Protein AF-A0A344PMX4-F1 (afdb_monomer)

Solvent-accessible surface area (backbone atoms only — not comparable to full-atom values): 12832 Å² total; per-residue (Å²): 56,36,27,51,67,54,58,68,91,81,51,70,83,82,52,60,40,63,58,66,46,55,76,70,58,63,56,86,77,89,78,60,62,36,50,49,69,30,36,77,67,37,87,83,41,38,54,44,48,38,38,40,37,80,87,43,65,38,41,67,57,51,36,50,53,53,52,51,54,29,53,76,70,71,47,57,47,68,74,40,70,32,35,17,40,29,42,1,7,32,31,10,48,55,34,20,66,67,36,67,36,10,30,13,33,22,32,54,22,47,30,34,62,80,71,48,87,58,52,69,53,41,50,45,38,27,44,61,28,45,81,52,50,52,66,66,57,44,45,73,77,41,35,66,73,43,22,48,36,68,40,47,64,76,53,81,57,37,34,49,37,38,36,36,36,61,55,18,52,65,40,30,62,73,13,40,40,56,31,43,34,51,58,64,28,65,82,78,66,62,81,39,72,44,73,24,90,84,24,37,36,36,33,45,83,43,96,82,30,85,63,84,80,49,74,66,55,52,41,52,55,55,52,61,72,70,48,91,67,72,85,79,79,75,82,83,82,127

InterPro domains:
  IPR029058 Alpha/Beta hydrolase fold [G3DSA:3.40.50.1820] (40-227)
  IPR029058 Alpha/Beta hydrolase fold [SSF53474] (59-185)

Radius of gyration: 16.75 Å; Cα contacts (8 Å, |Δi|>4): 443; chains: 1; bounding box: 42×40×47 Å

Structure (mmCIF, N/CA/C/O backbone):
data_AF-A0A344PMX4-F1
#
_entry.id   AF-A0A344PMX4-F1
#
loop_
_atom_site.group_PDB
_atom_site.id
_atom_site.type_symbol
_atom_site.label_atom_id
_atom_site.label_alt_id
_atom_site.label_comp_id
_atom_site.label_asym_id
_atom_site.label_entity_id
_atom_site.label_seq_id
_atom_site.pdbx_PDB_ins_code
_atom_site.Cartn_x
_atom_site.Cartn_y
_atom_site.Cartn_z
_atom_site.occupancy
_atom_site.B_iso_or_equiv
_atom_site.auth_seq_id
_atom_site.auth_comp_id
_atom_site.auth_asym_id
_atom_site.auth_atom_id
_atom_site.pdbx_PDB_model_num
ATOM 1 N N . MET A 1 1 ? -5.865 -8.989 5.733 1.00 95.69 1 MET A N 1
ATOM 2 C CA . MET A 1 1 ? -4.394 -9.136 5.738 1.00 95.69 1 MET A CA 1
ATOM 3 C C . MET A 1 1 ? -3.892 -9.176 4.314 1.00 95.69 1 MET A C 1
ATOM 5 O O . MET A 1 1 ? -4.275 -10.075 3.570 1.00 95.69 1 MET A O 1
ATOM 9 N N . MET A 1 2 ? -3.060 -8.207 3.953 1.00 97.75 2 MET A N 1
ATOM 10 C CA . MET A 1 2 ? -2.488 -8.075 2.619 1.00 97.75 2 MET A CA 1
ATOM 11 C C . MET A 1 2 ? -1.159 -8.836 2.498 1.00 97.75 2 MET A C 1
ATOM 13 O O . MET A 1 2 ? -0.442 -8.986 3.499 1.00 97.75 2 MET A O 1
ATOM 17 N N . PRO A 1 3 ? -0.837 -9.329 1.291 1.00 96.25 3 PRO A N 1
ATOM 18 C CA . PRO A 1 3 ? 0.359 -10.119 1.036 1.00 96.25 3 PRO A CA 1
ATOM 19 C C . PRO A 1 3 ? 1.619 -9.249 1.050 1.00 96.25 3 PRO A C 1
ATOM 21 O O . PRO A 1 3 ? 1.596 -8.088 0.654 1.00 96.25 3 PRO A O 1
ATOM 24 N N . SER A 1 4 ? 2.735 -9.825 1.484 1.00 92.06 4 SER A N 1
ATOM 25 C CA . SER A 1 4 ? 4.071 -9.232 1.345 1.00 92.06 4 SER A CA 1
ATOM 26 C C . SER A 1 4 ? 4.850 -9.936 0.224 1.00 92.06 4 SER A C 1
ATOM 28 O O . SER A 1 4 ? 4.373 -10.918 -0.343 1.00 92.06 4 SER A O 1
ATOM 30 N N . ALA A 1 5 ? 6.052 -9.446 -0.097 1.00 94.81 5 ALA A N 1
ATOM 31 C CA . ALA A 1 5 ? 6.924 -10.119 -1.057 1.00 94.81 5 ALA A CA 1
ATOM 32 C C . ALA A 1 5 ? 7.212 -11.574 -0.637 1.00 94.81 5 ALA A C 1
ATOM 34 O O . ALA A 1 5 ? 7.333 -11.874 0.554 1.00 94.81 5 ALA A O 1
ATOM 35 N N . ILE A 1 6 ? 7.341 -12.463 -1.619 1.00 95.56 6 ILE A N 1
ATOM 36 C CA . ILE A 1 6 ? 7.573 -13.894 -1.422 1.00 95.56 6 ILE A CA 1
ATOM 37 C C . ILE A 1 6 ? 8.899 -14.347 -2.029 1.00 95.56 6 ILE A C 1
ATOM 39 O O . ILE A 1 6 ? 9.407 -13.785 -2.999 1.00 95.56 6 ILE A O 1
ATOM 43 N N . ASP A 1 7 ? 9.428 -15.434 -1.482 1.00 93.94 7 ASP A N 1
ATOM 44 C CA . ASP A 1 7 ? 10.541 -16.174 -2.060 1.00 93.94 7 ASP A CA 1
ATOM 45 C C . ASP A 1 7 ? 9.992 -17.357 -2.872 1.00 93.94 7 ASP A C 1
ATOM 47 O O . ASP A 1 7 ? 9.493 -18.334 -2.309 1.00 93.94 7 ASP A O 1
ATOM 51 N N . ARG A 1 8 ? 10.083 -17.265 -4.203 1.00 92.44 8 ARG A N 1
ATOM 52 C CA . ARG A 1 8 ? 9.600 -18.295 -5.139 1.00 92.44 8 ARG A CA 1
ATOM 53 C C . ARG A 1 8 ? 10.332 -19.629 -5.018 1.00 92.44 8 ARG A C 1
ATOM 55 O O . ARG A 1 8 ? 9.817 -20.637 -5.478 1.00 92.44 8 ARG A O 1
ATOM 62 N N . THR A 1 9 ? 11.493 -19.664 -4.364 1.00 93.38 9 THR A N 1
ATOM 63 C CA . THR A 1 9 ? 12.198 -20.924 -4.081 1.00 93.38 9 THR A CA 1
ATOM 64 C C . THR A 1 9 ? 11.614 -21.670 -2.879 1.00 93.38 9 THR A C 1
ATOM 66 O O . THR A 1 9 ? 11.860 -22.861 -2.713 1.00 93.38 9 THR A O 1
ATOM 69 N N . LYS A 1 10 ? 10.830 -20.981 -2.038 1.00 93.31 10 LYS A N 1
ATOM 70 C CA . LYS A 1 10 ? 10.266 -21.516 -0.788 1.00 93.31 10 LYS A CA 1
ATOM 71 C C . LYS A 1 10 ? 8.754 -21.691 -0.829 1.00 93.31 10 LYS A C 1
ATOM 73 O O . LYS A 1 10 ? 8.199 -22.346 0.052 1.00 93.31 10 LYS A O 1
ATOM 78 N N . HIS A 1 11 ? 8.084 -21.087 -1.804 1.00 91.75 11 HIS A N 1
ATOM 79 C CA . HIS A 1 11 ? 6.633 -21.006 -1.833 1.00 91.75 11 HIS A CA 1
ATOM 80 C C . HIS A 1 11 ? 6.054 -21.289 -3.219 1.00 91.75 11 HIS A C 1
ATOM 82 O O . HIS A 1 11 ? 6.552 -20.788 -4.225 1.00 91.75 11 HIS A O 1
ATOM 88 N N . VAL A 1 12 ? 4.941 -22.024 -3.230 1.00 92.12 12 VAL A N 1
ATOM 89 C CA . VAL A 1 12 ? 4.054 -22.212 -4.385 1.00 92.12 12 VAL A CA 1
ATOM 90 C C . VAL A 1 12 ? 2.799 -21.373 -4.148 1.00 92.12 12 VAL A C 1
ATOM 92 O O . VAL A 1 12 ? 2.334 -21.277 -3.010 1.00 92.12 12 VAL A O 1
ATOM 95 N N . LEU A 1 13 ? 2.284 -20.727 -5.195 1.00 94.81 13 LEU A N 1
ATOM 96 C CA . LEU A 1 13 ? 1.070 -19.917 -5.097 1.00 94.81 13 LEU A CA 1
ATOM 97 C C . LEU A 1 13 ? -0.185 -20.792 -4.897 1.00 94.81 13 LEU A C 1
ATOM 99 O O . LEU A 1 13 ? -0.197 -21.943 -5.336 1.00 94.81 13 LEU A O 1
ATOM 103 N N . PRO A 1 14 ? -1.248 -20.258 -4.266 1.00 95.31 14 PRO A N 1
ATOM 104 C CA . PRO A 1 14 ? -1.324 -18.942 -3.624 1.00 95.31 14 PRO A CA 1
ATOM 105 C C . PRO A 1 14 ? -0.612 -18.902 -2.260 1.00 95.31 14 PRO A C 1
ATOM 107 O O . PRO A 1 14 ? -0.650 -19.857 -1.485 1.00 95.31 14 PRO A O 1
ATOM 110 N N . VAL A 1 15 ? 0.003 -17.758 -1.934 1.00 95.19 15 VAL A N 1
ATOM 111 C CA . VAL A 1 15 ? 0.690 -17.536 -0.649 1.00 95.19 15 VAL A CA 1
ATOM 112 C C . VAL A 1 15 ? -0.067 -16.522 0.194 1.00 95.19 15 VAL A C 1
ATOM 114 O O . VAL A 1 15 ? -0.301 -15.393 -0.228 1.00 95.19 15 VAL A O 1
ATOM 117 N N . PHE A 1 16 ? -0.383 -16.910 1.428 1.00 94.88 16 PHE A N 1
ATOM 118 C CA . PHE A 1 16 ? -1.127 -16.087 2.375 1.00 94.88 16 PHE A CA 1
ATOM 119 C C . PHE A 1 16 ? -0.232 -15.637 3.532 1.00 94.88 16 PHE A C 1
ATOM 121 O O . PHE A 1 16 ? 0.220 -16.444 4.350 1.00 94.88 16 PHE A O 1
ATOM 128 N N . SER A 1 17 ? 0.012 -14.330 3.636 1.00 90.19 17 SER A N 1
ATOM 129 C CA . SER A 1 17 ? 0.796 -13.763 4.736 1.00 90.19 17 SER A CA 1
ATOM 130 C C . SER A 1 17 ? 0.010 -13.751 6.054 1.00 90.19 17 SER A C 1
ATOM 132 O O . SER A 1 17 ? -1.210 -13.585 6.077 1.00 90.19 17 SER A O 1
ATOM 134 N N . ARG A 1 18 ? 0.730 -13.893 7.178 1.00 87.88 18 ARG A N 1
ATOM 135 C CA . ARG A 1 18 ? 0.214 -13.736 8.558 1.00 87.88 18 ARG A CA 1
ATOM 136 C C . ARG A 1 18 ? -0.934 -14.681 8.956 1.00 87.88 18 ARG A C 1
ATOM 138 O O . ARG A 1 18 ? -1.562 -14.474 9.990 1.00 87.88 18 ARG A O 1
ATOM 145 N N . GLY A 1 19 ? -1.141 -15.786 8.233 1.00 87.44 19 GLY A N 1
ATOM 146 C CA . GLY A 1 19 ? -2.145 -16.798 8.598 1.00 87.44 19 GLY A CA 1
ATOM 147 C C . GLY A 1 19 ? -1.913 -17.429 9.980 1.00 87.44 19 GLY A C 1
ATOM 148 O O . GLY A 1 19 ? -2.863 -17.807 10.659 1.00 87.44 19 GLY A O 1
ATOM 149 N N . ARG A 1 20 ? -0.657 -17.495 10.445 1.00 89.75 20 ARG A N 1
ATOM 150 C CA . ARG A 1 20 ? -0.337 -17.914 11.819 1.00 89.75 20 ARG A CA 1
ATOM 151 C C . ARG A 1 20 ? -0.869 -16.924 12.860 1.00 89.75 20 ARG A C 1
ATOM 153 O O . ARG A 1 20 ? -1.504 -17.356 13.809 1.00 89.75 20 ARG A O 1
ATOM 160 N N . TRP A 1 21 ? -0.657 -15.624 12.660 1.00 92.44 21 TRP A N 1
ATOM 161 C CA . TRP A 1 21 ? -1.118 -14.585 13.590 1.00 92.44 21 TRP A CA 1
ATOM 162 C C . TRP A 1 21 ? -2.644 -14.523 13.666 1.00 92.44 21 TRP A C 1
ATOM 164 O O . TRP A 1 21 ? -3.195 -14.321 14.743 1.00 92.44 21 TRP A O 1
ATOM 174 N N . ALA A 1 22 ? -3.324 -14.759 12.540 1.00 89.88 22 ALA A N 1
ATOM 175 C CA . ALA A 1 22 ? -4.775 -14.908 12.513 1.00 89.88 22 ALA A CA 1
ATOM 176 C C . ALA A 1 22 ? -5.240 -16.066 13.418 1.00 89.88 22 ALA A C 1
ATOM 178 O O . ALA A 1 22 ? -6.098 -15.872 14.272 1.00 89.88 22 ALA A O 1
ATOM 179 N N . ARG A 1 23 ? -4.618 -17.251 13.298 1.00 89.44 23 ARG A N 1
ATOM 180 C CA . ARG A 1 23 ? -4.939 -18.417 14.147 1.00 89.44 23 ARG A CA 1
ATOM 181 C C . ARG A 1 23 ? -4.599 -18.217 15.623 1.00 89.44 23 ARG A C 1
ATOM 183 O O . ARG A 1 23 ? -5.260 -18.793 16.476 1.00 89.44 23 ARG A O 1
ATOM 190 N N . GLU A 1 24 ? -3.568 -17.432 15.917 1.00 91.62 24 GLU A N 1
ATOM 191 C CA . GLU A 1 24 ? -3.145 -17.101 17.284 1.00 91.62 24 GLU A CA 1
ATOM 192 C C . GLU A 1 24 ? -3.960 -15.949 17.905 1.00 91.62 24 GLU A C 1
ATOM 194 O O . GLU A 1 24 ? -3.673 -15.545 19.030 1.00 91.62 24 GLU A O 1
ATOM 199 N N . GLY A 1 25 ? -4.968 -15.415 17.203 1.00 90.25 25 GLY A N 1
ATOM 200 C CA . GLY A 1 25 ? -5.871 -14.394 17.742 1.00 90.25 25 GLY A CA 1
ATOM 201 C C . GLY A 1 25 ? -5.213 -13.029 17.957 1.00 90.25 25 GLY A C 1
ATOM 202 O O . GLY A 1 25 ? -5.629 -12.276 18.833 1.00 90.25 25 GLY A O 1
ATOM 203 N N . ILE A 1 26 ? -4.169 -12.702 17.183 1.00 91.00 26 ILE A N 1
ATOM 204 C CA . ILE A 1 26 ? -3.494 -11.393 17.260 1.00 91.00 26 ILE A CA 1
ATOM 205 C C . ILE A 1 26 ? -4.417 -10.258 16.803 1.00 91.00 26 ILE A C 1
ATOM 207 O O . ILE A 1 26 ? -4.340 -9.146 17.324 1.00 91.00 26 ILE A O 1
ATOM 211 N N . PHE A 1 27 ? -5.285 -10.541 15.831 1.00 91.75 27 PHE A N 1
ATOM 212 C CA . PHE A 1 27 ? -6.239 -9.585 15.282 1.00 91.75 27 PHE A CA 1
ATOM 213 C C . PHE A 1 27 ? -7.641 -9.860 15.839 1.00 91.75 27 PHE A C 1
ATOM 215 O O . PHE A 1 27 ? -8.069 -11.015 15.830 1.00 91.75 27 PHE A O 1
ATOM 222 N N . PRO A 1 28 ? -8.365 -8.831 16.308 1.00 88.12 28 PRO A N 1
ATOM 223 C CA . PRO A 1 28 ? -9.749 -8.985 16.730 1.00 88.12 28 PRO A CA 1
ATOM 224 C C . PRO A 1 28 ? -10.676 -9.202 15.524 1.00 88.12 28 PRO A C 1
ATOM 226 O O . PRO A 1 28 ? -10.541 -8.526 14.505 1.00 88.12 28 PRO A O 1
ATOM 229 N N . GLY A 1 29 ? -11.663 -10.087 15.679 1.00 90.00 29 GLY A N 1
ATOM 230 C CA . GLY A 1 29 ? -12.719 -10.323 14.688 1.00 90.00 29 GLY A CA 1
ATOM 231 C C . GLY A 1 29 ? -12.343 -11.303 13.573 1.00 90.00 29 GLY A C 1
ATOM 232 O O . GLY A 1 29 ? -11.430 -12.117 13.718 1.00 90.00 29 GLY A O 1
ATOM 233 N N . ASP A 1 30 ? -13.084 -11.235 12.467 1.00 93.56 30 ASP A N 1
ATOM 234 C CA . ASP A 1 30 ? -12.887 -12.101 11.305 1.00 93.56 30 ASP A CA 1
ATOM 235 C C . ASP A 1 30 ? -11.669 -11.661 10.483 1.00 93.56 30 ASP A C 1
ATOM 237 O O . ASP A 1 30 ? -11.520 -10.490 10.128 1.00 93.56 30 ASP A O 1
ATOM 241 N N . VAL A 1 31 ? -10.796 -12.613 10.140 1.00 95.50 31 VAL A N 1
ATOM 242 C CA . VAL A 1 31 ? -9.547 -12.328 9.424 1.00 95.50 31 VAL A CA 1
ATOM 243 C C . VAL A 1 31 ? -9.548 -12.972 8.045 1.00 95.50 31 VAL A C 1
ATOM 245 O O . VAL A 1 31 ? -9.474 -14.192 7.910 1.00 95.50 31 VAL A O 1
ATOM 248 N N . LEU A 1 32 ? -9.527 -12.134 7.008 1.00 95.81 32 LEU A N 1
ATOM 249 C CA . LEU A 1 32 ? -9.290 -12.557 5.631 1.00 95.81 32 LEU A CA 1
ATOM 250 C C . LEU A 1 32 ? -7.810 -12.381 5.264 1.00 95.81 32 LEU A C 1
ATOM 252 O O . LEU A 1 32 ? -7.275 -11.269 5.320 1.00 95.81 32 LEU A O 1
ATOM 256 N N . CYS A 1 33 ? -7.146 -13.460 4.854 1.00 96.62 33 CYS A N 1
ATOM 257 C CA . CYS A 1 33 ? -5.807 -13.409 4.267 1.00 96.62 33 CYS A CA 1
ATOM 258 C C . CYS A 1 33 ? -5.905 -13.438 2.740 1.00 96.62 33 CYS A C 1
ATOM 260 O O . CYS A 1 33 ? -6.492 -14.359 2.180 1.00 96.62 33 CYS A O 1
ATOM 262 N N . ILE A 1 34 ? -5.310 -12.446 2.077 1.00 96.94 34 ILE A N 1
ATOM 263 C CA . ILE A 1 34 ? -5.350 -12.285 0.620 1.00 96.94 34 ILE A CA 1
ATOM 264 C C . ILE A 1 34 ? -3.971 -12.630 0.048 1.00 96.94 34 ILE A C 1
ATOM 266 O O . ILE A 1 34 ? -2.951 -12.188 0.579 1.00 96.94 34 ILE A O 1
ATOM 270 N N . ALA A 1 35 ? -3.947 -13.437 -1.012 1.00 97.44 35 ALA A N 1
ATOM 271 C CA . ALA A 1 35 ? -2.758 -13.672 -1.826 1.00 97.44 35 ALA A CA 1
ATOM 272 C C . ALA A 1 35 ? -2.680 -12.615 -2.934 1.00 97.44 35 ALA A C 1
ATOM 274 O O . ALA A 1 35 ? -3.711 -12.114 -3.373 1.00 97.44 35 ALA A O 1
ATOM 275 N N . ASP A 1 36 ? -1.475 -12.267 -3.384 1.00 98.12 36 ASP A N 1
ATOM 276 C CA . ASP A 1 36 ? -1.300 -11.263 -4.437 1.00 98.12 36 ASP A CA 1
ATOM 277 C C . ASP A 1 36 ? -1.609 -11.885 -5.811 1.00 98.12 36 ASP A C 1
ATOM 279 O O . ASP A 1 36 ? -0.799 -12.681 -6.294 1.00 98.12 36 ASP A O 1
ATOM 283 N N . PRO A 1 37 ? -2.742 -11.541 -6.459 1.00 97.50 37 PRO A N 1
ATOM 284 C CA . PRO A 1 37 ? -3.129 -12.158 -7.728 1.00 97.50 37 PRO A CA 1
ATOM 285 C C . PRO A 1 37 ? -2.174 -11.788 -8.866 1.00 97.50 37 PRO A C 1
ATOM 287 O O . PRO A 1 37 ? -2.046 -12.523 -9.838 1.00 97.50 37 PRO A O 1
ATOM 290 N N . THR A 1 38 ? -1.452 -10.675 -8.732 1.00 98.38 38 THR A N 1
ATOM 291 C CA . THR A 1 38 ? -0.459 -10.216 -9.709 1.00 98.38 38 THR A CA 1
ATOM 292 C C . THR A 1 38 ? 0.667 -11.231 -9.883 1.00 98.38 38 THR A C 1
ATOM 294 O O . THR A 1 38 ? 1.276 -11.313 -10.943 1.00 98.38 38 THR A O 1
ATOM 297 N N . LEU A 1 39 ? 0.957 -12.022 -8.846 1.00 98.25 39 LEU A N 1
ATOM 298 C CA . LEU A 1 39 ? 2.015 -13.025 -8.888 1.00 98.25 39 LEU A CA 1
ATOM 299 C C . LEU A 1 39 ? 1.690 -14.178 -9.851 1.00 98.25 39 LEU A C 1
ATOM 301 O O . LEU A 1 39 ? 2.611 -14.847 -10.311 1.00 98.25 39 LEU A O 1
ATOM 305 N N . GLU A 1 40 ? 0.423 -14.399 -10.197 1.00 97.25 40 GLU A N 1
ATOM 306 C CA . GLU A 1 40 ? 0.023 -15.433 -11.163 1.00 97.25 40 GLU A CA 1
ATOM 307 C C . GLU A 1 40 ? 0.401 -15.072 -12.612 1.00 97.25 40 GLU A C 1
ATOM 309 O O . GLU A 1 40 ? 0.364 -15.929 -13.490 1.00 97.25 40 GLU A O 1
ATOM 314 N N . LEU A 1 41 ? 0.793 -13.818 -12.881 1.00 97.75 41 LEU A N 1
ATOM 315 C CA . LEU A 1 41 ? 1.154 -13.368 -14.229 1.00 97.75 41 LEU A CA 1
ATOM 316 C C . LEU A 1 41 ? 2.474 -13.971 -14.730 1.00 97.75 41 LEU A C 1
ATOM 318 O O . LEU A 1 41 ? 2.636 -14.171 -15.931 1.00 97.75 41 LEU A O 1
ATOM 322 N N . ASP A 1 42 ? 3.435 -14.212 -13.833 1.00 97.38 42 ASP A N 1
ATOM 323 C CA . ASP A 1 42 ? 4.760 -14.729 -14.190 1.00 97.38 42 ASP A CA 1
ATOM 324 C C . ASP A 1 42 ? 5.474 -15.326 -12.963 1.00 97.38 42 ASP A C 1
ATOM 326 O O . ASP A 1 42 ? 5.508 -14.733 -11.878 1.00 97.38 42 ASP A O 1
ATOM 330 N N . GLU A 1 43 ? 6.101 -16.493 -13.133 1.00 95.50 43 GLU A N 1
ATOM 331 C CA . GLU A 1 43 ? 6.795 -17.228 -12.064 1.00 95.50 43 GLU A CA 1
ATOM 332 C C . GLU A 1 43 ? 7.972 -16.454 -11.445 1.00 95.50 43 GLU A C 1
ATOM 334 O O . GLU A 1 43 ? 8.357 -16.712 -10.303 1.00 95.50 43 GLU A O 1
ATOM 339 N N . ARG A 1 44 ? 8.530 -15.466 -12.158 1.00 95.50 44 ARG A N 1
ATOM 340 C CA . ARG A 1 44 ? 9.629 -14.605 -11.689 1.00 95.50 44 ARG A CA 1
ATOM 341 C C . ARG A 1 44 ? 9.156 -13.485 -10.761 1.00 95.50 44 ARG A C 1
ATOM 343 O O . ARG A 1 44 ? 9.994 -12.763 -10.205 1.00 95.50 44 ARG A O 1
ATOM 350 N N . LEU A 1 45 ? 7.845 -13.281 -10.614 1.00 97.62 45 LEU A N 1
ATOM 351 C CA . LEU A 1 45 ? 7.302 -12.253 -9.730 1.00 97.62 45 LEU A CA 1
ATOM 352 C C . LEU A 1 45 ? 7.367 -12.704 -8.276 1.00 97.62 45 LEU A C 1
ATOM 354 O O . LEU A 1 45 ? 6.708 -13.658 -7.873 1.00 97.62 45 LEU A O 1
ATOM 358 N N . CYS A 1 46 ? 8.123 -11.965 -7.472 1.00 97.19 46 CYS A N 1
ATOM 359 C CA . CYS A 1 46 ? 8.160 -12.106 -6.015 1.00 97.19 46 CYS A CA 1
ATOM 360 C C . CYS A 1 46 ? 7.235 -11.106 -5.306 1.00 97.19 46 CYS A C 1
ATOM 362 O O . CYS A 1 46 ? 6.987 -11.235 -4.114 1.00 97.19 46 CYS A O 1
ATOM 364 N N . ILE A 1 47 ? 6.777 -10.076 -6.014 1.00 98.12 47 ILE A N 1
ATOM 365 C CA . ILE A 1 47 ? 6.032 -8.934 -5.486 1.00 98.12 47 ILE A CA 1
ATOM 366 C C . ILE A 1 47 ? 5.219 -8.328 -6.633 1.00 98.12 47 ILE A C 1
ATOM 368 O O . ILE A 1 47 ? 5.747 -8.184 -7.737 1.00 98.12 47 ILE A O 1
ATOM 372 N N . GLY A 1 48 ? 3.949 -8.007 -6.392 1.00 98.00 48 GLY A N 1
ATOM 373 C CA . GLY A 1 48 ? 3.079 -7.387 -7.392 1.00 98.00 48 GLY A CA 1
ATOM 374 C C . GLY A 1 48 ? 2.112 -6.345 -6.830 1.00 98.00 48 GLY A C 1
ATOM 375 O O . GLY A 1 48 ? 1.320 -5.780 -7.582 1.00 98.00 48 GLY A O 1
ATOM 376 N N . TRP A 1 49 ? 2.197 -6.051 -5.526 1.00 98.62 49 TRP A N 1
ATOM 377 C CA . TRP A 1 49 ? 1.444 -4.993 -4.848 1.00 98.62 49 TRP A CA 1
ATOM 378 C C . TRP A 1 49 ? -0.088 -5.102 -4.992 1.00 98.62 49 TRP A C 1
ATOM 380 O O . TRP A 1 49 ? -0.798 -4.125 -4.758 1.00 98.62 49 TRP A O 1
ATOM 390 N N . CYS A 1 50 ? -0.607 -6.279 -5.365 1.00 98.50 50 CYS A N 1
ATOM 391 C CA . CYS A 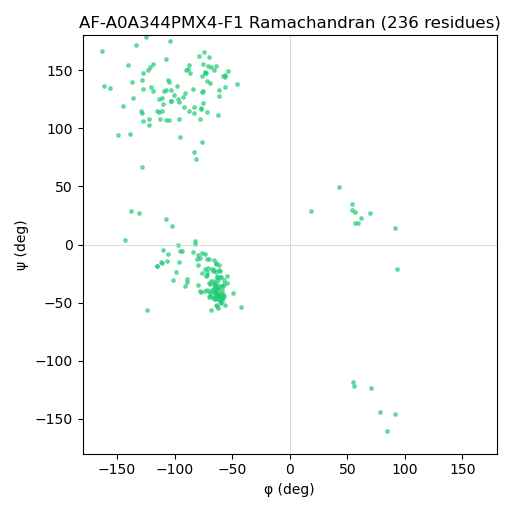1 50 ? -2.011 -6.490 -5.734 1.00 98.50 50 CYS A CA 1
ATOM 392 C C . CYS A 1 50 ? -2.517 -5.555 -6.849 1.00 98.50 50 CYS A C 1
ATOM 394 O O . CYS A 1 50 ? -3.699 -5.220 -6.866 1.00 98.50 50 CYS A O 1
ATOM 396 N N . ILE A 1 51 ? -1.648 -5.121 -7.768 1.00 98.50 51 ILE A N 1
ATOM 397 C CA . ILE A 1 51 ? -2.019 -4.181 -8.838 1.00 98.50 51 ILE A CA 1
ATOM 398 C C . ILE A 1 51 ? -2.744 -4.883 -9.997 1.00 98.50 51 ILE A C 1
ATOM 400 O O . ILE A 1 51 ? -3.633 -4.284 -10.608 1.00 98.50 51 ILE A O 1
ATOM 404 N N . GLY A 1 52 ? -2.383 -6.129 -10.313 1.00 98.25 52 GLY A N 1
ATOM 405 C CA . GLY A 1 52 ? -2.782 -6.786 -11.562 1.00 98.25 52 GLY A CA 1
ATOM 406 C C . GLY A 1 52 ? -1.943 -6.317 -12.759 1.00 98.25 52 GLY A C 1
ATOM 407 O O . GLY A 1 52 ? -0.750 -6.055 -12.610 1.00 98.25 52 GLY A O 1
ATOM 408 N N . ASP A 1 53 ? -2.557 -6.211 -13.938 1.00 98.12 53 ASP A N 1
ATOM 409 C CA . ASP A 1 53 ? -1.891 -5.898 -15.214 1.00 98.12 53 ASP A CA 1
ATOM 410 C C . ASP A 1 53 ? -2.501 -4.672 -15.925 1.00 98.12 53 ASP A C 1
ATOM 412 O O . ASP A 1 53 ? -3.444 -4.044 -15.436 1.00 98.12 53 ASP A O 1
ATOM 416 N N . GLU A 1 54 ? -1.957 -4.283 -17.077 1.00 97.56 54 GLU A N 1
ATOM 417 C CA . GLU A 1 54 ? -2.413 -3.132 -17.870 1.00 97.56 54 GLU A CA 1
ATOM 418 C C . GLU A 1 54 ? -3.914 -3.175 -18.226 1.00 97.56 54 GLU A C 1
ATOM 420 O O . GLU A 1 54 ? -4.530 -2.123 -18.396 1.00 97.56 54 GLU A O 1
ATOM 425 N N . ARG A 1 55 ? -4.513 -4.372 -18.306 1.00 97.25 55 ARG A N 1
ATOM 426 C CA . ARG A 1 55 ? -5.913 -4.616 -18.693 1.00 97.25 55 ARG A CA 1
ATOM 427 C C . ARG A 1 55 ? -6.808 -4.886 -17.488 1.00 97.25 55 ARG A C 1
ATOM 429 O O . ARG A 1 55 ? -7.989 -4.556 -17.525 1.00 97.25 55 ARG A O 1
ATOM 436 N N . ASN A 1 56 ? -6.250 -5.476 -16.436 1.00 97.00 56 ASN A N 1
ATOM 437 C CA . ASN A 1 56 ? -6.964 -5.955 -15.264 1.00 97.00 56 ASN A CA 1
ATOM 438 C C . ASN A 1 56 ? -6.422 -5.282 -14.002 1.00 97.00 56 ASN A C 1
ATOM 440 O O . ASN A 1 56 ? -5.375 -5.659 -13.475 1.00 97.00 56 ASN A O 1
ATOM 444 N N . ASP A 1 57 ? -7.163 -4.302 -13.486 1.00 97.75 57 ASP A N 1
ATOM 445 C CA . ASP A 1 57 ? -6.931 -3.781 -12.141 1.00 97.75 57 ASP A CA 1
ATOM 446 C C . ASP A 1 57 ? -7.504 -4.752 -11.103 1.00 97.75 57 ASP A C 1
ATOM 448 O O . ASP A 1 57 ? -8.713 -5.001 -11.064 1.00 97.75 57 ASP A O 1
ATOM 452 N N . ALA A 1 58 ? -6.633 -5.319 -10.268 1.00 98.25 58 ALA A N 1
ATOM 453 C CA . ALA A 1 58 ? -7.037 -6.281 -9.250 1.00 98.25 58 ALA A CA 1
ATOM 454 C C . ALA A 1 58 ? -7.714 -5.615 -8.037 1.00 98.25 58 ALA A C 1
ATOM 456 O O . ALA A 1 58 ? -8.523 -6.256 -7.362 1.00 98.25 58 ALA A O 1
ATOM 457 N N . ILE A 1 59 ? -7.441 -4.333 -7.762 1.00 98.38 59 ILE A N 1
ATOM 458 C CA . ILE A 1 59 ? -7.940 -3.655 -6.556 1.00 98.38 59 ILE A CA 1
ATOM 459 C C . ILE A 1 59 ? -9.474 -3.547 -6.527 1.00 98.38 59 ILE A C 1
ATOM 461 O O . ILE A 1 59 ? -10.048 -3.903 -5.496 1.00 98.38 59 ILE A O 1
ATOM 465 N N . PRO A 1 60 ? -10.179 -3.131 -7.601 1.00 98.44 60 PRO A N 1
ATOM 466 C CA . PRO A 1 60 ? -11.643 -3.110 -7.612 1.00 98.44 60 PRO A CA 1
ATOM 467 C C . PRO A 1 60 ? -12.279 -4.483 -7.359 1.00 98.44 60 PRO A C 1
ATOM 469 O O . PRO A 1 60 ? -13.260 -4.582 -6.626 1.00 98.44 60 PRO A O 1
ATOM 472 N N . GLN A 1 61 ? -11.702 -5.553 -7.915 1.00 98.06 61 GLN A N 1
ATOM 473 C CA . GLN A 1 61 ? -12.220 -6.915 -7.742 1.00 98.06 61 GLN A CA 1
ATOM 474 C C . GLN A 1 61 ? -12.026 -7.407 -6.302 1.00 98.06 61 GLN A C 1
ATOM 476 O O . GLN A 1 61 ? -12.951 -7.945 -5.692 1.00 98.06 61 GLN A O 1
ATOM 481 N N . LEU A 1 62 ? -10.843 -7.165 -5.728 1.00 98.44 62 LEU A N 1
ATOM 482 C CA . LEU A 1 62 ? -10.567 -7.454 -4.320 1.00 98.44 62 LEU A CA 1
ATOM 483 C C . LEU A 1 62 ? -11.469 -6.632 -3.390 1.00 98.44 62 LEU A C 1
ATOM 485 O O . LEU A 1 62 ? -11.944 -7.157 -2.385 1.00 98.44 62 LEU A O 1
ATOM 489 N N . ALA A 1 63 ? -11.739 -5.368 -3.725 1.00 98.56 63 ALA A N 1
ATOM 490 C CA . ALA A 1 63 ? -12.605 -4.504 -2.931 1.00 98.56 63 ALA A CA 1
ATOM 491 C C . ALA A 1 63 ? -14.044 -5.018 -2.892 1.00 98.56 63 ALA A C 1
ATOM 493 O O . ALA A 1 63 ? -14.652 -5.042 -1.819 1.00 98.56 63 ALA A O 1
ATOM 494 N N . GLU A 1 64 ? -14.571 -5.473 -4.030 1.00 98.38 64 GLU A N 1
ATOM 495 C CA . GLU A 1 64 ? -15.907 -6.065 -4.095 1.00 98.38 64 GLU A CA 1
ATOM 496 C C . GLU A 1 64 ? -15.979 -7.384 -3.320 1.00 98.38 64 GLU A C 1
ATOM 498 O O . GLU A 1 64 ? -16.932 -7.607 -2.574 1.00 98.38 64 GLU A O 1
ATOM 503 N N . PHE A 1 65 ? -14.949 -8.229 -3.418 1.00 98.25 65 PHE A N 1
ATOM 504 C CA . PHE A 1 65 ? -14.872 -9.466 -2.643 1.00 98.25 65 PHE A CA 1
ATOM 505 C C . PHE A 1 65 ? -14.888 -9.202 -1.129 1.00 98.25 65 PHE A C 1
ATOM 507 O O . PHE A 1 65 ? -15.708 -9.773 -0.407 1.00 98.25 65 PHE A O 1
ATOM 514 N N . VAL A 1 66 ? -14.033 -8.292 -0.648 1.00 98.31 66 VAL A N 1
ATOM 515 C CA . VAL A 1 66 ? -13.979 -7.907 0.772 1.00 98.31 66 VAL A CA 1
ATOM 516 C C . VAL A 1 66 ? -15.295 -7.281 1.227 1.00 98.31 66 VAL A C 1
ATOM 518 O O . VAL A 1 66 ? -15.810 -7.635 2.286 1.00 98.31 66 VAL A O 1
ATOM 521 N N . SER A 1 67 ? -15.875 -6.391 0.421 1.00 98.19 67 SER A N 1
ATOM 522 C CA . SER A 1 67 ? -17.142 -5.728 0.746 1.00 98.19 67 SER A CA 1
ATOM 523 C C . SER A 1 67 ? -18.308 -6.716 0.782 1.00 98.19 67 SER A C 1
ATOM 525 O O . SER A 1 67 ? -19.157 -6.631 1.665 1.00 98.19 67 SER A O 1
ATOM 527 N N . SER A 1 68 ? -18.339 -7.694 -0.125 1.00 97.88 68 SER A N 1
ATOM 528 C CA . SER A 1 68 ? -19.322 -8.780 -0.112 1.00 97.88 68 SER A CA 1
ATOM 529 C C . SER A 1 68 ? -19.207 -9.644 1.142 1.00 97.88 68 SER A C 1
ATOM 531 O O . SER A 1 68 ? -20.223 -9.922 1.782 1.00 97.88 68 SER A O 1
ATOM 533 N N . PHE A 1 69 ? -17.985 -10.014 1.536 1.00 96.69 69 PHE A N 1
ATOM 534 C CA . PHE A 1 69 ? -17.741 -10.751 2.776 1.00 96.69 69 PHE A CA 1
ATOM 535 C C . PHE A 1 69 ? -18.213 -9.958 4.005 1.00 96.69 69 PHE A C 1
ATOM 537 O O . PHE A 1 69 ? -18.959 -10.479 4.833 1.00 96.69 69 PHE A O 1
ATOM 544 N N . ALA A 1 70 ? -17.853 -8.674 4.088 1.00 97.56 70 ALA A N 1
ATOM 545 C CA . ALA A 1 70 ? -18.266 -7.799 5.180 1.00 97.56 70 ALA A CA 1
ATOM 546 C C . ALA A 1 70 ? -19.794 -7.638 5.251 1.00 97.56 70 ALA A C 1
ATOM 548 O O . ALA A 1 70 ? -20.371 -7.777 6.328 1.00 97.56 70 ALA A O 1
ATOM 549 N N . ARG A 1 71 ? -20.472 -7.430 4.111 1.00 97.56 71 ARG A N 1
ATOM 550 C CA . ARG A 1 71 ? -21.943 -7.350 4.049 1.00 97.56 71 ARG A CA 1
ATOM 551 C C . ARG A 1 71 ? -22.611 -8.640 4.522 1.00 97.56 71 ARG A C 1
ATOM 553 O O . ARG A 1 71 ? -23.576 -8.562 5.274 1.00 97.56 71 ARG A O 1
ATOM 560 N N . ALA A 1 72 ? -22.092 -9.806 4.133 1.00 97.19 72 ALA A N 1
ATOM 561 C CA . ALA A 1 72 ? -22.610 -11.094 4.600 1.00 97.19 72 ALA A CA 1
ATOM 562 C C . ALA A 1 72 ? -22.488 -11.251 6.128 1.00 97.19 72 ALA A C 1
ATOM 564 O O . ALA A 1 72 ? -23.386 -11.798 6.763 1.00 97.19 72 ALA A O 1
ATOM 565 N N . GLY A 1 73 ? -21.417 -10.714 6.720 1.00 96.06 73 GLY A N 1
ATOM 566 C CA . GLY A 1 73 ? -21.225 -10.640 8.171 1.00 96.06 73 GLY A CA 1
ATOM 567 C C . GLY A 1 73 ? -21.923 -9.461 8.861 1.00 96.06 73 GLY A C 1
ATOM 568 O O . GLY A 1 73 ? -21.787 -9.310 10.071 1.00 96.06 73 GLY A O 1
ATOM 569 N N . SER A 1 74 ? -22.654 -8.609 8.128 1.00 97.00 74 SER A N 1
ATOM 570 C CA . SER A 1 74 ? -23.231 -7.354 8.645 1.00 97.00 74 SER A CA 1
ATOM 571 C C . SER A 1 74 ? -22.192 -6.426 9.303 1.00 97.00 74 SER A C 1
ATOM 573 O O . SER A 1 74 ? -22.473 -5.731 10.281 1.00 97.00 74 SER A O 1
ATOM 575 N N . ILE A 1 75 ? -20.972 -6.419 8.762 1.00 96.88 75 ILE A N 1
ATOM 576 C CA . ILE A 1 75 ? -19.850 -5.594 9.210 1.00 96.88 75 ILE A CA 1
ATOM 577 C C . ILE A 1 75 ? -19.871 -4.277 8.412 1.00 96.88 75 ILE A C 1
ATOM 579 O O . ILE A 1 75 ? -19.744 -4.318 7.186 1.00 96.88 75 ILE A O 1
ATOM 583 N N . PRO A 1 76 ? -20.027 -3.108 9.064 1.00 96.94 76 PRO A N 1
ATOM 584 C CA . PRO A 1 76 ? -19.965 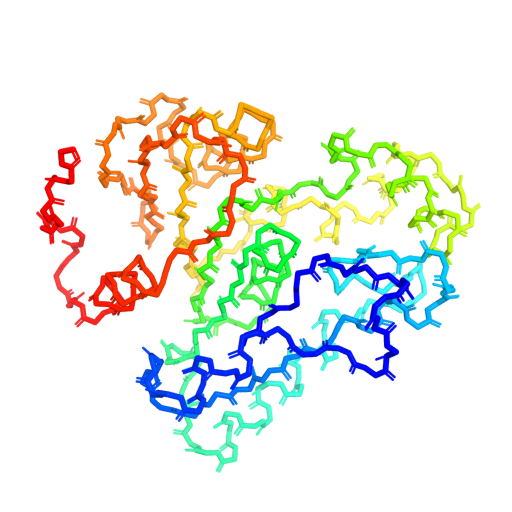-1.816 8.380 1.00 96.94 76 PRO A CA 1
ATOM 585 C C . PRO A 1 76 ? -18.538 -1.526 7.887 1.00 96.94 76 PRO A C 1
ATOM 587 O O . PRO A 1 76 ? -17.568 -2.009 8.480 1.00 96.94 76 PRO A O 1
ATOM 590 N N . SER A 1 77 ? -18.383 -0.733 6.821 1.00 96.62 77 SER A N 1
ATOM 591 C CA . SER A 1 77 ? -17.066 -0.500 6.207 1.00 96.62 77 SER A CA 1
ATOM 592 C C . SER A 1 77 ? -16.086 0.203 7.147 1.00 96.62 77 SER A C 1
ATOM 594 O O . SER A 1 77 ? -14.891 -0.079 7.098 1.00 96.62 77 SER A O 1
ATOM 596 N N . GLU A 1 78 ? -16.585 1.008 8.084 1.00 95.94 78 GLU A N 1
ATOM 597 C CA . GLU A 1 78 ? -15.810 1.672 9.138 1.00 95.94 78 GLU A CA 1
ATOM 598 C C . GLU A 1 78 ? -15.160 0.694 10.125 1.00 95.94 78 GLU A C 1
ATOM 600 O O . GLU A 1 78 ? -14.236 1.055 10.855 1.00 95.94 78 GLU A O 1
ATOM 605 N N . ARG A 1 79 ? -15.621 -0.561 10.146 1.00 95.88 79 ARG A N 1
ATOM 606 C CA . ARG A 1 79 ? -15.020 -1.652 10.922 1.00 95.88 79 ARG A CA 1
ATOM 607 C C . ARG A 1 79 ? -14.077 -2.530 10.103 1.00 95.88 79 ARG A C 1
ATOM 609 O O . ARG A 1 79 ? -13.489 -3.456 10.658 1.00 95.88 79 ARG A O 1
ATOM 616 N N . ILE A 1 80 ? -13.902 -2.251 8.812 1.00 97.81 80 ILE A N 1
ATOM 617 C CA . ILE A 1 80 ? -12.955 -2.971 7.962 1.00 97.81 80 ILE A CA 1
ATOM 618 C C . ILE A 1 80 ? -11.562 -2.366 8.149 1.00 97.81 80 ILE A C 1
ATOM 620 O O . ILE A 1 80 ? -11.313 -1.201 7.828 1.00 97.81 80 ILE A O 1
ATOM 624 N N . VAL A 1 81 ? -10.635 -3.193 8.634 1.00 97.81 81 VAL A N 1
ATOM 625 C CA . VAL A 1 81 ? -9.213 -2.858 8.754 1.00 97.81 81 VAL A CA 1
ATOM 626 C C . VAL A 1 81 ? -8.422 -3.667 7.736 1.00 97.81 81 VAL A C 1
ATOM 628 O O . VAL A 1 81 ? -8.407 -4.899 7.761 1.00 97.81 81 VAL A O 1
ATOM 631 N N . ILE A 1 82 ? -7.724 -2.969 6.848 1.00 98.50 82 ILE A N 1
ATOM 632 C CA . ILE A 1 82 ? -6.881 -3.572 5.825 1.00 98.50 82 ILE A CA 1
ATOM 633 C C . ILE A 1 82 ? -5.435 -3.397 6.263 1.00 98.50 82 ILE A C 1
ATOM 635 O O . ILE A 1 82 ? -4.892 -2.300 6.241 1.00 98.50 82 ILE A O 1
ATOM 639 N N . TYR A 1 83 ? -4.822 -4.492 6.694 1.00 98.06 83 TYR A N 1
ATOM 640 C CA . TYR A 1 83 ? -3.490 -4.489 7.289 1.00 98.06 83 TYR A CA 1
ATOM 641 C C . TYR A 1 83 ? -2.465 -5.121 6.354 1.00 98.06 83 TYR A C 1
ATOM 643 O O . TYR A 1 83 ? -2.671 -6.254 5.901 1.00 98.06 83 TYR A O 1
ATOM 651 N N . GLY A 1 84 ? -1.326 -4.461 6.152 1.00 97.81 84 GLY A N 1
ATOM 652 C CA . GLY A 1 84 ? -0.172 -5.052 5.487 1.00 97.81 84 GLY A CA 1
ATOM 653 C C . GLY A 1 84 ? 1.129 -4.288 5.709 1.00 97.81 84 GLY A C 1
ATOM 654 O O . GLY A 1 84 ? 1.138 -3.139 6.148 1.00 97.81 84 GLY A O 1
ATOM 655 N N . SER A 1 85 ? 2.233 -4.944 5.354 1.00 97.44 85 SER A N 1
ATOM 656 C CA . SER A 1 85 ? 3.580 -4.383 5.497 1.00 97.44 85 SER A CA 1
ATOM 657 C C . SER A 1 85 ? 4.347 -4.458 4.190 1.00 97.44 85 SER A C 1
ATOM 659 O O . SER A 1 85 ? 4.160 -5.419 3.429 1.00 97.44 85 SER A O 1
ATOM 661 N N . SER A 1 86 ? 5.228 -3.484 3.943 1.00 96.69 86 SER A N 1
ATOM 662 C CA . SER A 1 86 ? 5.992 -3.377 2.697 1.00 96.69 86 SER A CA 1
ATOM 663 C C . SER A 1 86 ? 5.020 -3.374 1.507 1.00 96.69 86 SER A C 1
ATOM 665 O O . SER A 1 86 ? 4.116 -2.531 1.470 1.00 96.69 86 SER A O 1
ATOM 667 N N . ALA A 1 87 ? 5.102 -4.357 0.606 1.00 98.00 87 ALA A N 1
ATOM 668 C CA . ALA A 1 87 ? 4.180 -4.490 -0.527 1.00 98.00 87 ALA A CA 1
ATOM 669 C C . ALA A 1 87 ? 2.707 -4.593 -0.101 1.00 98.00 87 ALA A C 1
ATOM 671 O O . ALA A 1 87 ? 1.806 -4.090 -0.769 1.00 98.00 87 ALA A O 1
ATOM 672 N N . GLY A 1 88 ? 2.464 -5.224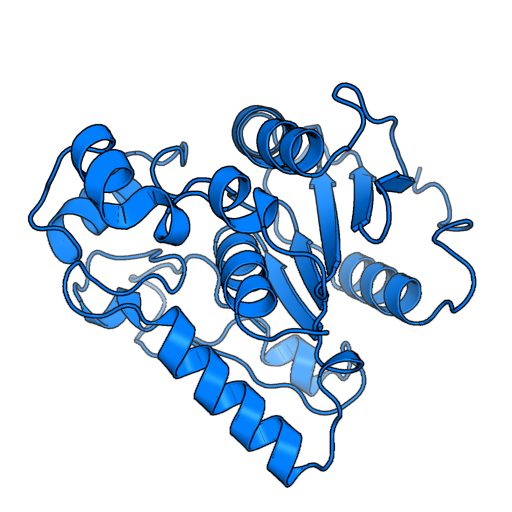 1.049 1.00 98.38 88 GLY A N 1
ATOM 673 C CA . GLY A 1 88 ? 1.127 -5.358 1.610 1.00 98.38 88 GLY A CA 1
ATOM 674 C C . GLY A 1 88 ? 0.604 -4.046 2.173 1.00 98.38 88 GLY A C 1
ATOM 675 O O . GLY A 1 88 ? -0.603 -3.845 2.195 1.00 98.38 88 GLY A O 1
ATOM 676 N N . GLY A 1 89 ? 1.494 -3.149 2.607 1.00 98.62 89 GLY A N 1
ATOM 677 C CA . GLY A 1 89 ? 1.126 -1.808 3.049 1.00 98.62 89 GLY A CA 1
ATOM 678 C C . GLY A 1 89 ? 0.655 -0.950 1.876 1.00 98.62 89 GLY A C 1
ATOM 679 O O . GLY A 1 89 ? -0.385 -0.306 1.975 1.00 98.62 89 GLY A O 1
ATOM 680 N N . PHE A 1 90 ? 1.335 -1.039 0.727 1.00 98.81 90 PHE A N 1
ATOM 681 C CA . PHE A 1 90 ? 0.846 -0.456 -0.527 1.00 98.81 90 PHE A CA 1
ATOM 682 C C . PHE A 1 90 ? -0.546 -0.992 -0.880 1.00 98.81 90 PHE A C 1
ATOM 684 O O . PHE A 1 90 ? -1.478 -0.224 -1.106 1.00 98.81 90 PHE A O 1
ATOM 691 N N . ALA A 1 91 ? -0.705 -2.319 -0.893 1.00 98.75 91 ALA A N 1
ATOM 692 C CA . ALA A 1 91 ? -1.969 -2.949 -1.256 1.00 98.75 91 ALA A CA 1
ATOM 693 C C . ALA A 1 91 ? -3.087 -2.591 -0.260 1.00 98.75 91 ALA A C 1
ATOM 695 O O . ALA A 1 91 ? -4.243 -2.435 -0.650 1.00 98.75 91 ALA A O 1
ATOM 696 N N . ALA A 1 92 ? -2.743 -2.402 1.018 1.00 98.81 92 ALA A N 1
ATOM 697 C CA . ALA A 1 92 ? -3.669 -1.934 2.038 1.00 98.81 92 ALA A CA 1
ATOM 698 C C . ALA A 1 92 ? -4.152 -0.507 1.768 1.00 98.81 92 ALA A C 1
ATOM 700 O O . ALA A 1 92 ? -5.355 -0.253 1.812 1.00 98.81 92 ALA A O 1
ATOM 701 N N . LEU A 1 93 ? -3.233 0.402 1.431 1.00 98.88 93 LEU A N 1
ATOM 702 C CA . LEU A 1 93 ? -3.561 1.767 1.022 1.00 98.88 93 LEU A CA 1
ATOM 703 C C . LEU A 1 93 ? -4.438 1.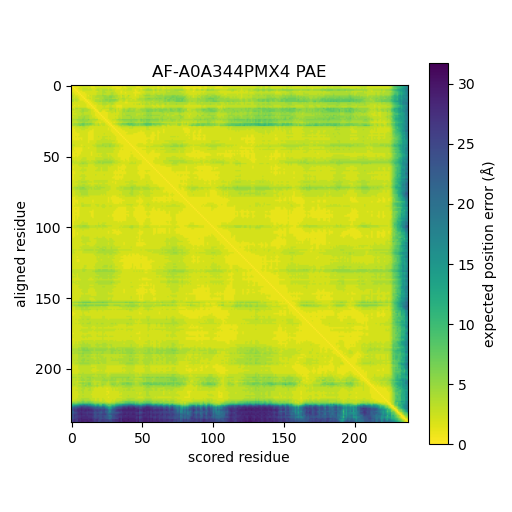781 -0.236 1.00 98.88 93 LEU A C 1
ATOM 705 O O . LEU A 1 93 ? -5.423 2.515 -0.286 1.00 98.88 93 LEU A O 1
ATOM 709 N N . ALA A 1 94 ? -4.116 0.959 -1.236 1.00 98.75 94 ALA A N 1
ATOM 710 C CA . ALA A 1 94 ? -4.877 0.878 -2.478 1.00 98.75 94 ALA A CA 1
ATOM 711 C C . ALA A 1 94 ? -6.307 0.370 -2.245 1.00 98.75 94 ALA A C 1
ATOM 713 O O . ALA A 1 94 ? -7.267 0.943 -2.761 1.00 98.75 94 ALA A O 1
ATOM 714 N N . LEU A 1 95 ? -6.458 -0.679 -1.435 1.00 98.69 95 LEU A N 1
ATOM 715 C CA . LEU A 1 95 ? -7.753 -1.282 -1.145 1.00 98.69 95 LEU A CA 1
ATOM 716 C C . LEU A 1 95 ? -8.614 -0.388 -0.240 1.00 98.69 95 LEU A C 1
ATOM 718 O O . LEU A 1 95 ? -9.806 -0.239 -0.499 1.00 98.69 95 LEU A O 1
ATOM 722 N N . ALA A 1 96 ? -8.029 0.278 0.761 1.00 98.75 96 ALA A N 1
ATOM 723 C CA . ALA A 1 96 ? -8.775 1.201 1.621 1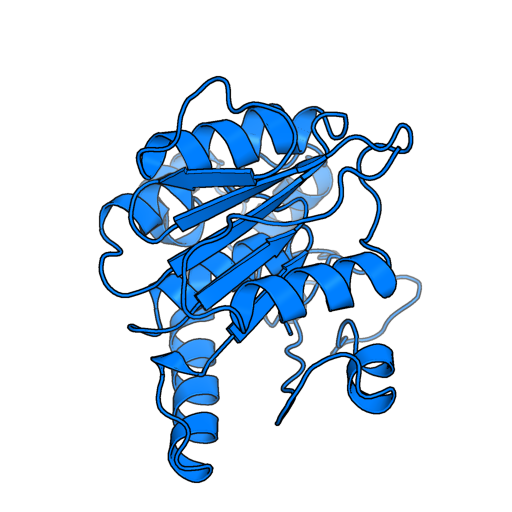.00 98.75 96 ALA A CA 1
ATOM 724 C C . ALA A 1 96 ? -9.223 2.466 0.880 1.00 98.75 96 ALA A C 1
ATOM 726 O O . ALA A 1 96 ? -10.291 3.004 1.163 1.00 98.75 96 ALA A O 1
ATOM 727 N N . ALA A 1 97 ? -8.444 2.916 -0.106 1.00 98.44 97 ALA A N 1
ATOM 728 C CA . ALA A 1 97 ? -8.858 3.980 -1.014 1.00 98.44 97 ALA A CA 1
ATOM 729 C C . ALA A 1 97 ? -10.049 3.576 -1.906 1.00 98.44 97 ALA A C 1
ATOM 731 O O . ALA A 1 97 ? -10.736 4.450 -2.420 1.00 98.44 97 ALA A O 1
ATOM 732 N N . GLN A 1 98 ? -10.283 2.273 -2.112 1.00 98.44 98 GLN A N 1
ATOM 733 C CA . GLN A 1 98 ? -11.421 1.751 -2.875 1.00 98.44 98 GLN A CA 1
ATOM 734 C C . GLN A 1 98 ? -12.652 1.470 -1.996 1.00 98.44 98 GLN A C 1
ATOM 736 O O . GLN A 1 98 ? -13.778 1.651 -2.452 1.00 98.44 98 GLN A O 1
ATOM 741 N N . ILE A 1 99 ? -12.451 1.009 -0.757 1.00 98.56 99 ILE A N 1
ATOM 742 C CA . ILE A 1 99 ? -13.524 0.700 0.198 1.00 98.56 99 ILE A CA 1
ATOM 743 C C . ILE A 1 99 ? -13.738 1.911 1.114 1.00 98.56 99 ILE A C 1
ATOM 745 O O . ILE A 1 99 ? -13.070 2.050 2.141 1.00 98.56 99 ILE A O 1
ATOM 749 N N . GLU A 1 100 ? -14.666 2.793 0.746 1.00 97.19 100 GLU A N 1
ATOM 750 C CA . GLU A 1 100 ? -14.968 4.002 1.523 1.00 97.19 100 GLU A CA 1
ATOM 751 C C . GLU A 1 100 ? -15.347 3.685 2.979 1.00 97.19 100 GLU A C 1
ATOM 753 O O . GLU A 1 100 ? -16.142 2.783 3.252 1.00 97.19 100 GLU A O 1
ATOM 758 N N . GLY A 1 101 ? -14.793 4.450 3.922 1.00 97.00 101 GLY A N 1
ATOM 759 C CA . GLY A 1 101 ? -15.015 4.270 5.362 1.00 97.00 101 GLY A CA 1
ATOM 760 C C . GLY A 1 101 ? -13.969 3.381 6.034 1.00 97.00 101 GLY A C 1
ATOM 761 O O . GLY A 1 101 ? -13.767 3.484 7.240 1.00 97.00 101 GLY A O 1
ATOM 762 N N . SER A 1 102 ? -13.263 2.541 5.273 1.00 98.25 102 SER A N 1
ATOM 763 C CA . SER A 1 102 ? -12.302 1.589 5.837 1.00 98.25 102 SER A CA 1
ATOM 764 C C . SER A 1 102 ? -10.993 2.238 6.304 1.00 98.25 102 SER A C 1
ATOM 766 O O . SER A 1 102 ? -10.666 3.388 5.988 1.00 98.25 102 SER A O 1
ATOM 768 N N . THR A 1 103 ? -10.214 1.481 7.080 1.00 98.44 103 THR A N 1
ATOM 769 C CA . THR A 1 103 ? -8.894 1.906 7.565 1.00 98.44 103 THR A CA 1
ATOM 770 C C . THR A 1 103 ? -7.781 1.056 6.956 1.00 98.44 103 THR A C 1
ATOM 772 O O . THR A 1 103 ? -7.770 -0.163 7.120 1.00 98.44 103 THR A O 1
ATOM 775 N N . ALA A 1 104 ? -6.802 1.697 6.317 1.00 98.75 104 ALA A N 1
ATOM 776 C CA . ALA A 1 104 ? -5.527 1.080 5.967 1.00 98.75 104 ALA A CA 1
ATOM 777 C C . ALA A 1 104 ? -4.560 1.138 7.152 1.00 98.75 104 ALA A C 1
ATOM 779 O O . ALA A 1 104 ? -4.364 2.195 7.748 1.00 98.75 104 ALA A O 1
ATOM 780 N N . VAL A 1 105 ? -3.900 0.021 7.437 1.00 98.50 105 VAL A N 1
ATOM 781 C CA . VAL A 1 105 ? -2.706 -0.057 8.278 1.00 98.50 105 VAL A CA 1
ATOM 782 C C . VAL A 1 105 ? -1.543 -0.471 7.388 1.00 98.50 105 VAL A C 1
ATOM 784 O O . VAL A 1 105 ? -1.531 -1.587 6.861 1.00 98.50 105 VAL A O 1
ATOM 787 N N . ALA A 1 106 ? -0.584 0.434 7.217 1.00 98.44 106 ALA A N 1
ATOM 788 C CA . ALA A 1 106 ? 0.542 0.283 6.309 1.00 98.44 106 ALA A CA 1
ATOM 789 C C . ALA A 1 106 ? 1.860 0.390 7.086 1.00 98.44 106 ALA A C 1
ATOM 791 O O . ALA A 1 106 ? 2.236 1.466 7.554 1.00 98.44 106 ALA A O 1
ATOM 792 N N . VAL A 1 107 ? 2.551 -0.740 7.239 1.00 98.38 107 VAL A N 1
ATOM 793 C CA . VAL A 1 107 ? 3.796 -0.831 8.016 1.00 98.38 107 VAL A CA 1
ATOM 794 C C . VAL A 1 107 ? 5.008 -0.880 7.086 1.00 98.38 107 VAL A C 1
ATOM 796 O O . VAL A 1 107 ? 5.075 -1.762 6.230 1.00 98.38 107 VAL A O 1
ATOM 799 N N . ASN A 1 108 ? 5.965 0.040 7.239 1.00 98.06 108 ASN A N 1
ATOM 800 C CA . ASN A 1 108 ? 7.159 0.173 6.390 1.00 98.06 108 ASN A CA 1
ATOM 801 C C . ASN A 1 108 ? 6.813 0.009 4.903 1.00 98.06 108 ASN A C 1
ATOM 803 O O . ASN A 1 108 ? 7.341 -0.867 4.217 1.00 98.06 108 ASN A O 1
ATOM 807 N N . ALA A 1 109 ? 5.792 0.734 4.449 1.00 98.19 109 ALA A N 1
ATOM 808 C CA . ALA A 1 109 ? 5.133 0.472 3.178 1.00 98.19 109 ALA A CA 1
ATOM 809 C C . ALA A 1 109 ? 5.834 1.174 2.016 1.00 98.19 109 ALA A C 1
ATOM 811 O O . ALA A 1 109 ? 6.320 2.294 2.160 1.00 98.19 109 ALA A O 1
ATOM 812 N N . GLN A 1 110 ? 5.797 0.560 0.831 1.00 98.50 110 GLN A N 1
ATOM 813 C CA . GLN A 1 110 ? 5.970 1.350 -0.386 1.00 98.50 110 GLN A CA 1
ATOM 814 C C . GLN A 1 110 ? 4.706 2.175 -0.642 1.00 98.50 110 GLN A C 1
ATOM 816 O O . GLN A 1 110 ? 3.593 1.726 -0.362 1.00 98.50 110 GLN A O 1
ATOM 821 N N . SER A 1 111 ? 4.878 3.355 -1.230 1.00 98.31 111 SER A N 1
ATOM 822 C CA . SER A 1 111 ? 3.780 4.189 -1.734 1.00 98.31 111 SER A CA 1
ATOM 823 C C . SER A 1 111 ? 3.814 4.355 -3.254 1.00 98.31 111 SER A C 1
ATOM 825 O O . SER A 1 111 ? 2.780 4.646 -3.839 1.00 98.31 111 SER A O 1
ATOM 827 N N . ASP A 1 112 ? 4.952 4.098 -3.904 1.00 98.50 112 ASP A N 1
ATOM 828 C CA . ASP A 1 112 ? 5.094 4.076 -5.364 1.00 98.50 112 ASP A CA 1
ATOM 829 C C . ASP A 1 112 ? 5.762 2.761 -5.786 1.00 98.50 112 ASP A C 1
ATOM 831 O O . ASP A 1 112 ? 6.937 2.529 -5.497 1.00 98.50 112 ASP A O 1
ATOM 835 N N . ALA A 1 113 ? 5.025 1.895 -6.484 1.00 98.25 113 ALA A N 1
ATOM 836 C CA . ALA A 1 113 ? 5.532 0.598 -6.936 1.00 98.25 113 ALA A CA 1
ATOM 837 C C . ALA A 1 113 ? 6.703 0.729 -7.931 1.00 98.25 113 ALA A C 1
ATOM 839 O O . ALA A 1 113 ? 7.562 -0.150 -8.009 1.00 98.25 113 ALA A O 1
ATOM 840 N N . MET A 1 114 ? 6.766 1.830 -8.686 1.00 98.19 114 MET A N 1
ATOM 841 C CA . MET A 1 114 ? 7.846 2.109 -9.635 1.00 98.19 114 MET A CA 1
ATOM 842 C C . MET A 1 114 ? 9.106 2.664 -8.965 1.00 98.19 114 MET A C 1
ATOM 844 O O . MET A 1 114 ? 10.151 2.714 -9.612 1.00 98.19 114 MET A O 1
ATOM 848 N N . ASN A 1 115 ? 9.023 3.077 -7.696 1.00 97.69 115 ASN A N 1
ATOM 849 C CA . ASN A 1 115 ? 10.141 3.646 -6.941 1.00 97.69 115 ASN A CA 1
ATOM 850 C C . ASN A 1 115 ? 10.695 2.690 -5.872 1.00 97.69 115 ASN A C 1
ATOM 852 O O . ASN A 1 115 ? 11.301 3.121 -4.897 1.00 97.69 115 ASN A O 1
ATOM 856 N N . TYR A 1 116 ? 10.462 1.386 -6.017 1.00 97.75 116 TYR A N 1
ATOM 857 C CA . TYR A 1 116 ? 11.012 0.407 -5.088 1.00 97.75 116 TYR A CA 1
ATOM 858 C C . TYR A 1 116 ? 12.513 0.176 -5.338 1.00 97.75 116 TYR A C 1
ATOM 860 O O . TYR A 1 116 ? 12.920 -0.070 -6.476 1.00 97.75 116 TYR A O 1
ATOM 868 N N . GLU A 1 117 ? 13.331 0.198 -4.278 1.00 96.56 117 GLU A N 1
ATOM 869 C CA . GLU A 1 117 ? 14.802 0.087 -4.354 1.00 96.56 117 GLU A CA 1
ATOM 870 C C . GLU A 1 117 ? 15.296 -1.183 -5.058 1.00 96.56 117 GLU A C 1
ATOM 872 O O . GLU A 1 117 ? 16.345 -1.189 -5.707 1.00 96.56 117 GLU A O 1
ATOM 877 N N . ILE A 1 118 ? 14.531 -2.278 -4.971 1.00 96.62 118 ILE A N 1
ATOM 878 C CA . ILE A 1 118 ? 14.903 -3.536 -5.608 1.00 96.62 118 ILE A CA 1
ATOM 879 C C . ILE A 1 118 ? 14.477 -3.504 -7.080 1.00 96.62 118 ILE A C 1
ATOM 881 O O . ILE A 1 118 ? 13.480 -4.101 -7.494 1.00 96.62 118 ILE A O 1
ATOM 885 N N . THR A 1 119 ? 15.287 -2.833 -7.895 1.00 96.94 119 THR A N 1
ATOM 886 C CA . THR A 1 119 ? 15.026 -2.556 -9.318 1.00 96.94 119 THR A CA 1
ATOM 887 C C . THR A 1 119 ? 14.719 -3.798 -10.157 1.00 96.94 119 THR A C 1
ATOM 889 O O . THR A 1 119 ? 13.885 -3.732 -11.058 1.00 96.94 119 THR A O 1
ATOM 892 N N . ARG A 1 120 ? 15.316 -4.960 -9.847 1.00 97.69 120 ARG A N 1
ATOM 893 C CA . ARG A 1 120 ? 14.988 -6.240 -10.513 1.00 97.69 120 ARG A CA 1
ATOM 894 C C . ARG A 1 120 ? 13.519 -6.639 -10.338 1.00 97.69 120 ARG A C 1
ATOM 896 O O . ARG A 1 120 ? 12.922 -7.189 -11.257 1.00 97.69 120 ARG A O 1
ATOM 903 N N . HIS A 1 121 ? 12.925 -6.358 -9.177 1.00 97.69 121 HIS A N 1
ATOM 904 C CA . HIS A 1 121 ? 11.528 -6.683 -8.906 1.00 97.69 121 HIS A CA 1
ATOM 905 C C . HIS A 1 121 ? 10.603 -5.736 -9.665 1.00 97.69 121 HIS A C 1
ATOM 907 O O . HIS A 1 121 ? 9.649 -6.198 -10.285 1.00 97.69 121 HIS A O 1
ATOM 913 N N . VAL A 1 122 ? 10.953 -4.448 -9.721 1.00 98.19 122 VAL A N 1
ATOM 914 C CA . VAL A 1 122 ? 10.259 -3.473 -10.572 1.00 98.19 122 VAL A CA 1
ATOM 915 C C . VAL A 1 122 ? 10.355 -3.885 -12.044 1.00 98.19 122 VAL A C 1
ATOM 917 O O . VAL A 1 122 ? 9.353 -3.893 -12.745 1.00 98.19 122 VAL A O 1
ATOM 920 N N . ALA A 1 123 ? 11.532 -4.288 -12.531 1.00 98.38 123 ALA A N 1
ATOM 921 C CA . ALA A 1 123 ? 11.713 -4.729 -13.913 1.00 98.38 123 ALA A CA 1
ATOM 922 C C . ALA A 1 123 ? 10.865 -5.963 -14.260 1.00 98.38 123 ALA A C 1
ATOM 924 O O . ALA A 1 123 ? 10.171 -5.941 -15.276 1.00 98.38 123 ALA A O 1
ATOM 925 N N . ASN A 1 124 ? 10.866 -6.995 -13.408 1.00 98.38 124 ASN A N 1
ATOM 926 C CA . ASN A 1 124 ? 10.034 -8.183 -13.613 1.00 98.38 124 ASN A CA 1
ATOM 927 C C . ASN A 1 124 ? 8.543 -7.827 -13.616 1.00 98.38 124 ASN A C 1
ATOM 929 O O . ASN A 1 124 ? 7.814 -8.277 -14.496 1.00 98.38 124 ASN A O 1
ATOM 933 N N . PHE A 1 125 ? 8.103 -6.982 -12.678 1.00 98.56 125 PHE A N 1
ATOM 934 C CA . PHE A 1 125 ? 6.720 -6.518 -12.609 1.00 98.56 125 PHE A CA 1
ATOM 935 C C . PHE A 1 125 ? 6.304 -5.763 -13.873 1.00 98.56 125 PHE A C 1
ATOM 937 O O . PHE A 1 125 ? 5.304 -6.118 -14.485 1.00 98.56 125 PHE A O 1
ATOM 944 N N . ARG A 1 126 ? 7.100 -4.794 -14.342 1.00 98.38 126 ARG A N 1
ATOM 945 C CA . ARG A 1 126 ? 6.815 -4.071 -15.595 1.00 98.38 126 ARG A CA 1
ATOM 946 C C . ARG A 1 126 ? 6.740 -5.013 -16.794 1.00 98.38 126 ARG A C 1
ATOM 948 O O . ARG A 1 126 ? 5.855 -4.861 -17.630 1.00 98.38 126 ARG A O 1
ATOM 955 N N . ALA A 1 127 ? 7.664 -5.968 -16.888 1.00 98.44 127 ALA A N 1
ATOM 956 C CA . ALA A 1 127 ? 7.697 -6.928 -17.985 1.00 98.44 127 ALA A CA 1
ATOM 957 C C . ALA A 1 127 ? 6.451 -7.825 -18.009 1.00 98.44 127 ALA A C 1
ATOM 959 O O . ALA A 1 127 ? 5.877 -8.016 -19.075 1.00 98.44 127 ALA A O 1
ATOM 960 N N . ALA A 1 128 ? 6.027 -8.331 -16.848 1.00 98.25 128 ALA A N 1
ATOM 961 C CA . ALA A 1 128 ? 4.882 -9.229 -16.734 1.00 98.25 128 ALA A CA 1
ATOM 962 C C . ALA A 1 128 ? 3.528 -8.503 -16.829 1.00 98.25 128 ALA A C 1
ATOM 964 O O . ALA A 1 128 ? 2.614 -8.996 -17.479 1.00 98.25 128 ALA A O 1
ATOM 965 N N . ALA A 1 129 ? 3.397 -7.334 -16.197 1.00 98.19 129 ALA A N 1
ATOM 966 C CA . ALA A 1 129 ? 2.115 -6.652 -16.018 1.00 98.19 129 ALA A CA 1
ATOM 967 C C . ALA A 1 129 ? 1.850 -5.524 -17.031 1.00 98.19 129 ALA A C 1
ATOM 969 O O . ALA A 1 129 ? 0.695 -5.181 -17.260 1.00 98.19 129 ALA A O 1
ATOM 970 N N . PHE A 1 130 ? 2.885 -4.934 -17.640 1.00 98.19 130 PHE A N 1
ATOM 971 C CA . PHE A 1 130 ? 2.757 -3.710 -18.453 1.00 98.19 130 PHE A CA 1
ATOM 972 C C . PHE A 1 130 ? 3.579 -3.746 -19.747 1.00 98.19 130 PHE A C 1
ATOM 974 O O . PHE A 1 130 ? 4.092 -2.718 -20.192 1.00 98.19 130 PHE A O 1
ATOM 981 N N . GLY A 1 131 ? 3.807 -4.934 -20.316 1.00 96.81 131 GLY A N 1
ATOM 982 C CA . GLY A 1 131 ? 4.525 -5.073 -21.589 1.00 96.81 131 GLY A CA 1
ATOM 983 C C . GLY A 1 131 ? 5.933 -4.459 -21.583 1.00 96.81 131 GLY A C 1
ATOM 984 O O . GLY A 1 131 ? 6.417 -4.006 -22.617 1.00 96.81 131 GLY A O 1
ATOM 985 N N . ASN A 1 132 ? 6.582 -4.407 -20.413 1.00 97.12 132 ASN A N 1
ATOM 986 C CA . ASN A 1 132 ? 7.885 -3.776 -20.184 1.00 97.12 132 ASN A CA 1
ATOM 987 C C . ASN A 1 132 ? 7.934 -2.254 -20.453 1.00 97.12 132 ASN A C 1
ATOM 989 O O . ASN A 1 132 ? 9.017 -1.696 -20.663 1.00 97.12 132 ASN A O 1
ATOM 993 N N . ALA A 1 133 ? 6.790 -1.562 -20.403 1.00 97.94 133 ALA A N 1
ATOM 994 C CA . ALA A 1 133 ? 6.725 -0.104 -20.481 1.00 97.94 133 ALA A CA 1
ATOM 995 C C . ALA A 1 133 ? 7.638 0.570 -19.436 1.00 97.94 133 ALA A C 1
ATOM 997 O O . ALA A 1 133 ? 7.894 0.030 -18.351 1.00 97.94 133 ALA A O 1
ATOM 998 N N . SER A 1 134 ? 8.171 1.753 -19.760 1.00 98.12 134 SER A N 1
ATOM 999 C CA . SER A 1 134 ? 9.019 2.508 -18.830 1.00 98.12 134 SER A CA 1
ATOM 1000 C C . SER A 1 134 ? 8.226 2.945 -17.587 1.00 98.12 134 SER A C 1
ATOM 1002 O O . SER A 1 134 ? 7.008 3.125 -17.677 1.00 98.12 134 SER A O 1
ATOM 1004 N N . PRO A 1 135 ? 8.886 3.157 -16.432 1.00 97.81 135 PRO A N 1
ATOM 1005 C CA . PRO A 1 135 ? 8.232 3.712 -15.246 1.00 97.81 135 PRO A CA 1
ATOM 1006 C C . PRO A 1 135 ? 7.409 4.974 -15.533 1.00 97.81 135 PRO A C 1
ATOM 1008 O O . PRO A 1 135 ? 6.285 5.092 -15.054 1.00 97.81 135 PRO A O 1
ATOM 1011 N N . ASP A 1 136 ? 7.921 5.883 -16.365 1.00 97.94 136 ASP A N 1
ATOM 1012 C CA . ASP A 1 136 ? 7.229 7.131 -16.705 1.00 97.94 136 ASP A CA 1
ATOM 1013 C C . ASP A 1 136 ? 5.980 6.896 -17.556 1.00 97.94 136 ASP A C 1
ATOM 1015 O O . ASP A 1 136 ? 4.945 7.507 -17.302 1.00 97.94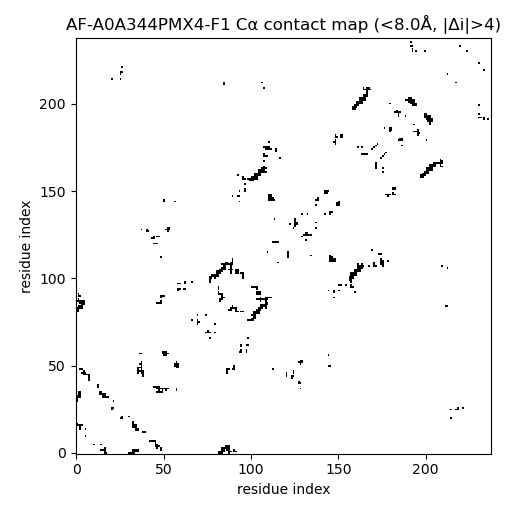 136 ASP A O 1
ATOM 1019 N N . ALA A 1 137 ? 6.034 5.968 -18.518 1.00 98.38 137 ALA A N 1
ATOM 1020 C CA . ALA A 1 137 ? 4.864 5.594 -19.309 1.00 98.38 137 ALA A CA 1
ATOM 1021 C C . ALA A 1 137 ? 3.780 4.943 -18.433 1.00 98.38 137 ALA A C 1
ATOM 1023 O O . ALA A 1 137 ? 2.598 5.263 -18.567 1.00 98.38 137 ALA A O 1
ATOM 1024 N N . ILE A 1 138 ? 4.180 4.084 -17.487 1.00 98.50 138 ILE A N 1
ATOM 1025 C CA . ILE A 1 138 ? 3.258 3.458 -16.531 1.00 98.50 138 ILE A CA 1
ATOM 1026 C C . ILE A 1 138 ? 2.639 4.514 -15.614 1.00 98.50 138 ILE A C 1
ATOM 1028 O O . ILE A 1 138 ? 1.426 4.515 -15.431 1.00 98.50 138 ILE A O 1
ATOM 1032 N N . ARG A 1 139 ? 3.428 5.451 -15.073 1.00 97.81 139 ARG A N 1
ATOM 1033 C CA . ARG A 1 139 ? 2.894 6.554 -14.260 1.00 97.81 139 ARG A CA 1
ATOM 1034 C C . ARG A 1 139 ? 1.966 7.460 -15.066 1.00 97.81 139 ARG A C 1
ATOM 1036 O O . ARG A 1 139 ? 0.959 7.897 -14.525 1.00 97.81 139 ARG A O 1
ATOM 1043 N N . ALA A 1 140 ? 2.257 7.717 -16.341 1.00 98.00 140 ALA A N 1
ATOM 1044 C CA . ALA A 1 140 ? 1.398 8.530 -17.199 1.00 98.00 140 ALA A CA 1
ATOM 1045 C C . ALA A 1 140 ? 0.032 7.869 -17.457 1.00 98.00 140 ALA A C 1
ATOM 1047 O O . ALA A 1 140 ? -0.989 8.551 -17.415 1.00 98.00 140 ALA A O 1
ATOM 1048 N N . ALA A 1 141 ? 0.001 6.552 -17.685 1.00 98.06 141 ALA A N 1
ATOM 1049 C CA . ALA A 1 141 ? -1.227 5.823 -18.014 1.00 98.06 141 ALA A CA 1
ATOM 1050 C C . ALA A 1 141 ? -2.001 5.300 -16.787 1.00 98.06 141 ALA A C 1
ATOM 1052 O O . ALA A 1 141 ? -3.227 5.227 -16.813 1.00 98.06 141 ALA A O 1
ATOM 1053 N N . PHE A 1 142 ? -1.304 4.945 -15.703 1.00 98.25 142 PHE A N 1
ATOM 1054 C CA . PHE A 1 142 ? -1.853 4.187 -14.570 1.00 98.25 142 PHE A CA 1
ATOM 1055 C C . PHE A 1 142 ? -1.526 4.811 -13.208 1.00 98.25 142 PHE A C 1
ATOM 1057 O O . PHE A 1 142 ? -1.470 4.103 -12.202 1.00 98.25 142 PHE A O 1
ATOM 1064 N N . ARG A 1 143 ? -1.320 6.135 -13.146 1.00 97.81 143 ARG A N 1
ATOM 1065 C CA . ARG A 1 143 ? -0.852 6.858 -11.947 1.00 97.81 143 ARG A CA 1
ATOM 1066 C C . ARG A 1 143 ? -1.513 6.408 -10.642 1.00 97.81 143 ARG A C 1
ATOM 1068 O O . ARG A 1 143 ? -0.823 6.019 -9.710 1.00 97.81 143 ARG A O 1
ATOM 1075 N N . LEU A 1 144 ? -2.847 6.406 -10.591 1.00 98.12 144 LEU A N 1
ATOM 1076 C CA . LEU A 1 144 ? -3.611 6.096 -9.372 1.00 98.12 144 LEU A CA 1
ATOM 1077 C C . LEU A 1 144 ? -3.539 4.615 -8.957 1.00 98.12 144 LEU A C 1
ATOM 1079 O O . LEU A 1 144 ? -3.939 4.268 -7.848 1.00 98.12 144 LEU A O 1
ATOM 1083 N N . ARG A 1 145 ? -3.046 3.736 -9.836 1.00 98.19 145 ARG A N 1
ATOM 1084 C CA . ARG A 1 145 ? -2.833 2.312 -9.548 1.00 98.19 145 ARG A CA 1
ATOM 1085 C C . ARG A 1 145 ? -1.451 2.036 -8.970 1.00 98.19 145 ARG A C 1
ATOM 1087 O O . ARG A 1 145 ? -1.311 1.081 -8.218 1.00 98.19 145 ARG A O 1
ATOM 1094 N N . VAL A 1 146 ? -0.450 2.847 -9.320 1.00 98.50 146 VAL A N 1
ATOM 1095 C CA . VAL A 1 146 ? 0.961 2.596 -8.975 1.00 98.50 146 VAL A CA 1
ATOM 1096 C C . VAL A 1 146 ? 1.539 3.580 -7.958 1.00 98.50 146 VAL A C 1
ATOM 1098 O O . VAL A 1 146 ? 2.571 3.271 -7.377 1.00 98.50 146 VAL A O 1
ATOM 1101 N N . ASP A 1 147 ? 0.880 4.719 -7.724 1.00 98.56 147 ASP A N 1
ATOM 1102 C CA . ASP A 1 147 ? 1.299 5.781 -6.800 1.00 98.56 147 ASP A CA 1
ATOM 1103 C C . ASP A 1 147 ? 0.163 6.118 -5.818 1.00 98.56 147 ASP A C 1
ATOM 1105 O O . ASP A 1 147 ? -0.845 6.749 -6.158 1.00 98.56 147 ASP A O 1
ATOM 1109 N N . MET A 1 148 ? 0.333 5.684 -4.571 1.00 98.69 148 MET A N 1
ATOM 1110 C CA . MET A 1 148 ? -0.612 5.915 -3.485 1.00 98.69 148 MET A CA 1
ATOM 1111 C C . MET A 1 148 ? -0.613 7.368 -3.018 1.00 98.69 148 MET A C 1
ATOM 1113 O O . MET A 1 148 ? -1.655 7.831 -2.564 1.00 98.69 148 MET A O 1
ATOM 1117 N N . SER A 1 149 ? 0.486 8.108 -3.184 1.00 98.25 149 SER A N 1
ATOM 1118 C CA . SER A 1 149 ? 0.527 9.541 -2.859 1.00 98.25 149 SER A CA 1
ATOM 1119 C C . SER A 1 149 ? -0.386 10.319 -3.804 1.00 98.25 149 SER A C 1
ATOM 1121 O O . SER A 1 149 ? -1.103 11.220 -3.383 1.00 98.25 149 SER A O 1
ATOM 1123 N N . ALA A 1 150 ? -0.428 9.938 -5.085 1.00 98.12 150 ALA A N 1
ATOM 1124 C CA . ALA A 1 150 ? -1.390 10.491 -6.036 1.00 98.12 150 ALA A CA 1
ATOM 1125 C C . ALA A 1 150 ? -2.825 10.020 -5.753 1.00 98.12 150 ALA A C 1
ATOM 1127 O O . ALA A 1 150 ? -3.750 10.831 -5.766 1.00 98.12 150 ALA A O 1
ATOM 1128 N N . ARG A 1 151 ? -3.025 8.721 -5.481 1.00 98.25 151 ARG A N 1
ATOM 1129 C CA . ARG A 1 151 ? -4.362 8.157 -5.221 1.00 98.25 151 ARG A CA 1
ATOM 1130 C C . ARG A 1 151 ? -5.043 8.813 -4.018 1.00 98.25 151 ARG A C 1
ATOM 1132 O O . ARG A 1 151 ? -6.215 9.179 -4.101 1.00 98.25 151 ARG A O 1
ATOM 1139 N N . TRP A 1 152 ? -4.311 8.993 -2.922 1.00 98.38 152 TRP A N 1
ATOM 1140 C CA . TRP A 1 152 ? -4.870 9.458 -1.654 1.00 98.38 152 TRP A CA 1
ATOM 1141 C C . TRP A 1 152 ? -5.176 10.957 -1.590 1.00 98.38 152 TRP A C 1
ATOM 1143 O O . TRP A 1 152 ? -5.882 11.371 -0.679 1.00 98.38 152 TRP A O 1
ATOM 1153 N N . GLN A 1 153 ? -4.793 11.755 -2.593 1.00 95.75 153 GLN A N 1
ATOM 1154 C CA . GLN A 1 153 ? -5.200 13.170 -2.683 1.00 95.75 153 GLN A CA 1
ATOM 1155 C C . GLN A 1 153 ? -6.719 13.366 -2.773 1.00 95.75 153 GLN A C 1
ATOM 1157 O O . GLN A 1 153 ? -7.225 14.442 -2.468 1.00 95.75 153 GLN A O 1
ATOM 1162 N N . THR A 1 154 ? -7.452 12.341 -3.217 1.00 93.69 154 THR A N 1
ATOM 1163 C CA . THR A 1 154 ? -8.914 12.396 -3.397 1.00 93.69 154 THR A CA 1
ATOM 1164 C C . THR A 1 154 ? -9.682 11.543 -2.386 1.00 93.69 154 THR A C 1
ATOM 1166 O O . THR A 1 154 ? -10.911 11.581 -2.351 1.00 93.69 154 THR A O 1
ATOM 1169 N N . VAL A 1 155 ? -8.978 10.787 -1.539 1.00 96.75 155 VAL A N 1
ATOM 1170 C CA . VAL A 1 155 ? -9.589 9.887 -0.556 1.00 96.75 155 VAL A CA 1
ATOM 1171 C C . VAL A 1 155 ? -9.977 10.691 0.681 1.00 96.75 155 VAL A C 1
ATOM 1173 O O . VAL A 1 155 ? -9.120 11.175 1.408 1.00 96.75 155 VAL A O 1
ATOM 1176 N N . THR A 1 156 ? -11.280 10.820 0.938 1.00 94.56 156 THR A N 1
ATOM 1177 C CA . THR A 1 156 ? -11.805 11.652 2.042 1.00 94.56 156 THR A CA 1
ATOM 1178 C C . THR A 1 156 ? -12.533 10.864 3.127 1.00 94.56 156 THR A C 1
ATOM 1180 O O . THR A 1 156 ? -12.720 11.367 4.232 1.00 94.56 156 THR A O 1
ATOM 1183 N N . ARG A 1 157 ? -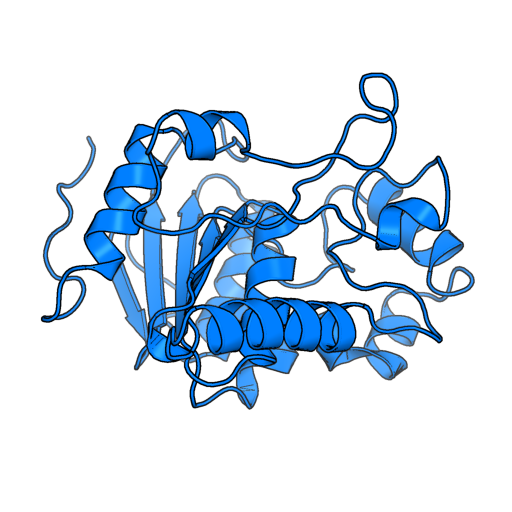12.952 9.628 2.828 1.00 96.62 157 ARG A N 1
ATOM 1184 C CA . ARG A 1 157 ? -13.779 8.804 3.727 1.00 96.62 157 ARG A CA 1
ATOM 1185 C C . ARG A 1 157 ? -13.028 7.663 4.395 1.00 96.62 157 ARG A C 1
ATOM 1187 O O . ARG A 1 157 ? -13.550 7.079 5.335 1.00 96.62 157 ARG A O 1
ATOM 1194 N N . SER A 1 158 ? -11.835 7.345 3.912 1.00 97.94 158 SER A N 1
ATOM 1195 C CA . SER A 1 158 ? -10.992 6.285 4.461 1.00 97.94 158 SER A CA 1
ATOM 1196 C C . SER A 1 158 ? -9.808 6.883 5.208 1.00 97.94 158 SER A C 1
ATOM 1198 O O . SER A 1 158 ? -9.419 8.034 4.997 1.00 97.94 158 SER A O 1
ATOM 1200 N N . ARG A 1 159 ? -9.213 6.090 6.095 1.00 97.06 159 ARG A N 1
ATOM 1201 C CA . ARG A 1 159 ? -8.124 6.526 6.974 1.00 97.06 159 ARG A CA 1
ATOM 1202 C C . ARG A 1 159 ? -6.866 5.698 6.737 1.00 97.06 159 ARG A C 1
ATOM 1204 O O . ARG A 1 159 ? -6.943 4.477 6.680 1.00 97.06 159 ARG A O 1
ATOM 1211 N N . ALA A 1 160 ? -5.706 6.347 6.655 1.00 98.25 160 ALA A N 1
ATOM 1212 C CA . ALA A 1 160 ? -4.400 5.694 6.648 1.00 98.25 160 ALA A CA 1
ATOM 1213 C C . ALA A 1 160 ? -3.737 5.776 8.029 1.00 98.25 160 ALA A C 1
ATOM 1215 O O . ALA A 1 160 ? -3.623 6.861 8.601 1.00 98.25 160 ALA A O 1
ATOM 1216 N N . ILE A 1 161 ? -3.290 4.625 8.532 1.00 98.12 161 ILE A N 1
ATOM 1217 C CA . ILE A 1 161 ? -2.426 4.463 9.700 1.00 98.12 161 ILE A CA 1
ATOM 1218 C C . ILE A 1 161 ? -1.084 3.931 9.233 1.00 98.12 161 ILE A C 1
ATOM 1220 O O . ILE A 1 161 ? -0.967 2.779 8.816 1.00 98.12 161 ILE A O 1
ATOM 1224 N N . LEU A 1 162 ? -0.082 4.797 9.284 1.00 98.50 162 LEU A N 1
ATOM 1225 C CA . LEU A 1 162 ? 1.272 4.508 8.844 1.00 98.50 162 LEU A CA 1
ATOM 1226 C C . LEU A 1 162 ? 2.117 4.127 10.052 1.00 98.50 162 LEU A C 1
ATOM 1228 O O . LEU A 1 162 ? 2.037 4.767 11.096 1.00 98.50 162 LEU A O 1
ATOM 1232 N N . VAL A 1 163 ? 2.937 3.096 9.920 1.00 98.50 163 VAL A N 1
ATOM 1233 C CA . VAL A 1 163 ? 3.905 2.709 10.951 1.00 98.50 163 VAL A CA 1
ATOM 1234 C C . VAL A 1 163 ? 5.240 2.572 10.259 1.00 98.50 163 VAL A C 1
ATOM 1236 O O . VAL A 1 163 ? 5.375 1.733 9.375 1.00 98.50 163 VAL A O 1
ATOM 1239 N N . GLN A 1 164 ? 6.201 3.418 10.606 1.00 98.31 164 GLN A N 1
ATOM 1240 C CA . GLN A 1 164 ? 7.402 3.580 9.804 1.00 98.31 164 GLN A CA 1
ATOM 1241 C C . GLN A 1 164 ? 8.657 3.631 10.671 1.00 98.31 164 GLN A C 1
ATOM 1243 O O . GLN A 1 164 ? 8.774 4.460 11.571 1.00 98.31 164 GLN A O 1
ATOM 1248 N N . ASN A 1 165 ? 9.619 2.771 10.351 1.00 98.38 165 ASN A N 1
ATOM 1249 C CA . ASN A 1 165 ? 10.978 2.874 10.854 1.00 98.38 165 ASN A CA 1
ATOM 1250 C C . ASN A 1 165 ? 11.693 4.004 10.107 1.00 98.38 165 ASN A C 1
ATOM 1252 O O . ASN A 1 165 ? 11.814 3.939 8.884 1.00 98.38 165 ASN A O 1
ATOM 1256 N N . GLU A 1 166 ? 12.193 5.018 10.805 1.00 97.88 166 GLU A N 1
ATOM 1257 C CA . GLU A 1 166 ? 12.978 6.082 10.159 1.00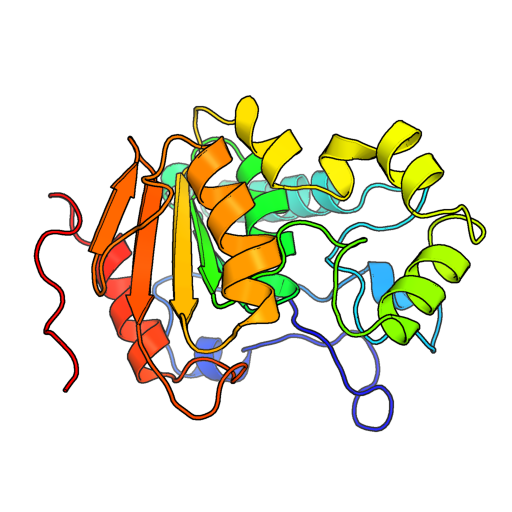 97.88 166 GLU A CA 1
ATOM 1258 C C . GLU A 1 166 ? 14.369 5.614 9.694 1.00 97.88 166 GLU A C 1
ATOM 1260 O O . GLU A 1 166 ? 14.951 6.222 8.796 1.00 97.88 166 GLU A O 1
ATOM 1265 N N . LEU A 1 167 ? 14.885 4.509 10.251 1.00 97.88 167 LEU A N 1
ATOM 1266 C CA . LEU A 1 167 ? 16.158 3.904 9.836 1.00 97.88 167 LEU A CA 1
ATOM 1267 C C . LEU A 1 167 ? 16.013 2.960 8.630 1.00 97.88 167 LEU A C 1
ATOM 1269 O O . LEU A 1 167 ? 17.010 2.503 8.074 1.00 97.88 167 LEU A O 1
ATOM 1273 N N . ASP A 1 168 ? 14.785 2.696 8.184 1.00 97.56 168 ASP A N 1
ATOM 1274 C CA . ASP A 1 168 ? 14.496 2.091 6.883 1.00 97.56 168 ASP A CA 1
ATOM 1275 C C . ASP A 1 168 ? 14.553 3.182 5.802 1.00 97.56 168 ASP A C 1
ATOM 1277 O O . ASP A 1 168 ? 13.533 3.699 5.353 1.00 97.56 168 ASP A O 1
ATOM 1281 N N . VAL A 1 169 ? 15.773 3.625 5.478 1.00 97.38 169 VAL A N 1
ATOM 1282 C CA . VAL A 1 169 ? 16.030 4.919 4.822 1.00 97.38 169 VAL A CA 1
ATOM 1283 C C . VAL A 1 169 ? 15.298 5.082 3.489 1.00 97.38 169 VAL A C 1
ATOM 1285 O O . VAL A 1 169 ? 14.732 6.151 3.258 1.00 97.38 169 VAL A O 1
ATOM 1288 N N . HIS A 1 170 ? 15.303 4.058 2.626 1.00 97.94 170 HIS A N 1
ATOM 1289 C CA . HIS A 1 170 ? 14.624 4.118 1.325 1.00 97.94 170 HIS A CA 1
ATOM 1290 C C . HIS A 1 170 ? 13.117 4.280 1.519 1.00 97.94 170 HIS A C 1
ATOM 1292 O O . HIS A 1 170 ? 12.522 5.234 1.025 1.00 97.94 170 HIS A O 1
ATOM 1298 N N . HIS A 1 171 ? 12.485 3.413 2.311 1.00 98.06 171 HIS A N 1
ATOM 1299 C CA . HIS A 1 171 ? 11.037 3.482 2.509 1.00 98.06 171 HIS A CA 1
ATOM 1300 C C . HIS A 1 171 ? 10.623 4.704 3.316 1.00 98.06 171 HIS A C 1
ATOM 1302 O O . HIS A 1 171 ? 9.591 5.295 3.016 1.00 98.06 171 HIS A O 1
ATOM 1308 N N . TYR A 1 172 ? 11.429 5.148 4.278 1.00 98.56 172 TYR A N 1
ATOM 1309 C CA . TYR A 1 172 ? 11.162 6.378 5.013 1.00 98.56 172 TYR A CA 1
ATOM 1310 C C . TYR A 1 172 ? 11.174 7.591 4.076 1.00 98.56 172 TYR A C 1
ATOM 1312 O O . TYR A 1 172 ? 10.198 8.340 4.007 1.00 98.56 172 TYR A O 1
ATOM 1320 N N . ARG A 1 173 ? 12.265 7.779 3.324 1.00 98.38 173 ARG A N 1
ATOM 1321 C CA . ARG A 1 173 ? 12.485 8.992 2.526 1.00 98.38 173 ARG A CA 1
ATOM 1322 C C . ARG A 1 173 ? 11.701 9.016 1.225 1.00 98.38 173 ARG A C 1
ATOM 1324 O O . ARG A 1 173 ? 11.171 10.065 0.874 1.00 98.38 173 ARG A O 1
ATOM 1331 N N . ASP A 1 174 ? 11.618 7.883 0.541 1.00 98.38 174 ASP A N 1
ATOM 1332 C CA . ASP A 1 174 ? 11.149 7.824 -0.843 1.00 98.38 174 ASP A CA 1
ATOM 1333 C C . ASP A 1 174 ? 9.729 7.257 -0.964 1.00 98.38 174 ASP A C 1
ATOM 1335 O O . ASP A 1 174 ? 9.125 7.317 -2.040 1.00 98.38 174 ASP A O 1
ATOM 1339 N N . HIS A 1 175 ? 9.166 6.743 0.138 1.00 98.56 175 HIS A N 1
ATOM 1340 C CA . HIS A 1 175 ? 7.791 6.249 0.182 1.00 98.56 175 HIS A CA 1
ATOM 1341 C C . HIS A 1 175 ? 6.930 6.916 1.258 1.00 98.56 175 HIS A C 1
ATOM 1343 O O . HIS A 1 175 ? 5.889 7.492 0.927 1.00 98.56 175 HIS A O 1
ATOM 1349 N N . PHE A 1 176 ? 7.349 6.874 2.521 1.00 98.75 176 PHE A N 1
ATOM 1350 C CA . PHE A 1 176 ? 6.586 7.405 3.645 1.00 98.75 176 PHE A CA 1
ATOM 1351 C C . PHE A 1 176 ? 6.489 8.930 3.605 1.00 98.75 176 PHE A C 1
ATOM 1353 O O . PHE A 1 176 ? 5.372 9.437 3.583 1.00 98.75 176 PHE A O 1
ATOM 1360 N N . LEU A 1 177 ? 7.609 9.664 3.558 1.00 98.62 177 LEU A N 1
ATOM 1361 C CA . LEU A 1 177 ? 7.573 11.133 3.589 1.00 98.62 177 LEU A CA 1
ATOM 1362 C C . LEU A 1 177 ? 6.754 11.743 2.433 1.00 98.62 177 LEU A C 1
ATOM 1364 O O . LEU A 1 177 ? 5.916 12.604 2.718 1.00 98.62 177 LEU A O 1
ATOM 1368 N N . PRO A 1 178 ? 6.898 11.304 1.162 1.00 98.44 178 PRO A N 1
ATOM 1369 C CA . PRO A 1 178 ? 6.079 11.819 0.066 1.00 98.44 178 PRO A CA 1
ATOM 1370 C C . PRO A 1 178 ? 4.590 11.527 0.265 1.00 98.44 178 PRO A C 1
ATOM 1372 O O . PRO A 1 178 ? 3.765 12.425 0.099 1.00 98.44 178 PRO A O 1
ATOM 1375 N N . PHE A 1 179 ? 4.246 10.303 0.680 1.00 98.75 179 PHE A N 1
ATOM 1376 C CA . PHE A 1 179 ? 2.861 9.918 0.934 1.00 98.75 179 PHE A CA 1
ATOM 1377 C C . PHE A 1 179 ? 2.260 10.717 2.094 1.00 98.75 179 PHE A C 1
ATOM 1379 O O . PHE A 1 179 ? 1.220 11.350 1.929 1.00 98.75 179 PHE A O 1
ATOM 1386 N N . TRP A 1 180 ? 2.938 10.746 3.241 1.00 98.69 180 TRP A N 1
ATOM 1387 C CA . TRP A 1 180 ? 2.509 11.451 4.447 1.00 98.69 180 TRP A CA 1
ATOM 1388 C C . TRP A 1 180 ? 2.302 12.945 4.188 1.00 98.69 180 TRP A C 1
ATOM 1390 O O . TRP A 1 180 ? 1.250 13.489 4.516 1.00 98.69 180 TRP A O 1
ATOM 1400 N N . THR A 1 181 ? 3.250 13.588 3.505 1.00 98.31 181 THR A N 1
ATOM 1401 C CA . THR A 1 181 ? 3.130 15.004 3.128 1.00 98.31 181 THR A CA 1
ATOM 1402 C C . THR A 1 181 ? 1.962 15.226 2.162 1.00 98.31 181 THR A C 1
ATOM 1404 O O . THR A 1 181 ? 1.218 16.195 2.306 1.00 98.31 181 THR A O 1
ATOM 1407 N N . SER A 1 182 ? 1.742 14.314 1.204 1.00 97.69 182 SER A N 1
ATOM 1408 C CA . SER A 1 182 ? 0.658 14.440 0.214 1.00 97.69 182 SER A CA 1
ATOM 1409 C C . SER A 1 182 ? -0.750 14.409 0.818 1.00 97.69 182 SER A C 1
ATOM 1411 O O . SER A 1 182 ? -1.675 14.956 0.221 1.00 97.69 182 SER A O 1
ATOM 1413 N N . ILE A 1 183 ? -0.903 13.819 2.008 1.00 97.38 183 ILE A N 1
ATOM 1414 C CA . ILE A 1 183 ? -2.164 13.757 2.761 1.00 97.38 183 ILE A CA 1
ATOM 1415 C C . ILE A 1 183 ? -2.217 14.770 3.920 1.00 97.38 183 ILE A C 1
ATOM 1417 O O . ILE A 1 183 ? -3.064 14.660 4.805 1.00 97.38 183 ILE A O 1
ATOM 1421 N N . GLY A 1 184 ? -1.323 15.768 3.920 1.00 97.06 184 GLY A N 1
ATOM 1422 C CA . GLY A 1 184 ? -1.324 16.885 4.872 1.00 97.06 184 GLY A CA 1
ATOM 1423 C C . GLY A 1 184 ? -0.491 16.673 6.138 1.00 97.06 184 GLY A C 1
ATOM 1424 O O . GLY A 1 184 ? -0.653 17.416 7.104 1.00 97.06 184 GLY A O 1
ATOM 1425 N N . GLY A 1 185 ? 0.374 15.661 6.159 1.00 97.81 185 GLY A N 1
ATOM 1426 C CA . GLY A 1 185 ? 1.313 15.417 7.245 1.00 97.81 185 GLY A CA 1
ATOM 1427 C C . GLY A 1 185 ? 2.508 16.371 7.266 1.00 97.81 185 GLY A C 1
ATOM 1428 O O . GLY A 1 185 ? 2.897 16.924 6.238 1.00 97.81 185 GLY A O 1
ATOM 1429 N N . ASP A 1 186 ? 3.106 16.542 8.449 1.00 97.31 186 ASP A N 1
ATOM 1430 C CA . ASP A 1 186 ? 4.356 17.294 8.616 1.00 97.31 186 ASP A CA 1
ATOM 1431 C C . ASP A 1 186 ? 5.495 16.622 7.817 1.00 97.31 186 ASP A C 1
ATOM 1433 O O . ASP A 1 186 ? 5.703 15.416 7.993 1.00 97.31 186 ASP A O 1
ATOM 1437 N N . PRO A 1 187 ? 6.233 17.349 6.954 1.00 96.12 187 PRO A N 1
ATOM 1438 C CA . PRO A 1 187 ? 7.360 16.803 6.192 1.00 96.12 187 PRO A CA 1
ATOM 1439 C C . PRO A 1 187 ? 8.559 16.381 7.059 1.00 96.12 187 PRO A C 1
ATOM 1441 O O . PRO A 1 187 ? 9.453 15.696 6.561 1.00 96.12 187 PRO A O 1
ATOM 1444 N N . VAL A 1 188 ? 8.604 16.779 8.333 1.00 96.00 188 VAL A N 1
ATOM 1445 C CA . VAL A 1 188 ? 9.621 16.365 9.310 1.00 96.00 188 VAL A CA 1
ATOM 1446 C C . VAL A 1 188 ? 8.919 15.850 10.572 1.00 96.00 188 VAL A C 1
ATOM 1448 O O . VAL A 1 188 ? 8.993 16.473 11.634 1.00 96.00 188 VAL A O 1
ATOM 1451 N N . PRO A 1 189 ? 8.201 14.716 10.481 1.00 96.06 189 PRO A N 1
ATOM 1452 C CA . PRO A 1 189 ? 7.407 14.244 11.599 1.00 96.06 189 PRO A CA 1
ATOM 1453 C C . PRO A 1 189 ? 8.326 13.760 12.738 1.00 96.06 189 PRO A C 1
ATOM 1455 O O . PRO A 1 189 ? 9.346 13.112 12.477 1.00 96.06 189 PRO A O 1
ATOM 1458 N N . PRO A 1 190 ? 8.004 14.065 14.008 1.00 96.56 190 PRO A N 1
ATOM 1459 C CA . PRO A 1 190 ? 8.798 13.618 15.148 1.00 96.56 190 PRO A CA 1
ATOM 1460 C C . PRO A 1 190 ? 8.675 12.105 15.368 1.00 96.56 190 PRO A C 1
ATOM 1462 O O . PRO A 1 190 ? 7.704 11.474 14.954 1.00 96.56 190 PRO A O 1
ATOM 1465 N N . LEU A 1 191 ? 9.623 11.529 16.112 1.00 97.31 191 LEU A N 1
ATOM 1466 C CA . LEU A 1 191 ? 9.473 10.176 16.651 1.00 97.31 191 LEU A CA 1
ATOM 1467 C C . LEU A 1 191 ? 8.196 10.050 17.491 1.00 97.31 191 LEU A C 1
ATOM 1469 O O . LEU A 1 191 ? 7.826 10.957 18.238 1.00 97.31 191 LEU A O 1
ATOM 1473 N N . GLY A 1 192 ? 7.566 8.881 17.421 1.00 95.88 192 GLY A N 1
ATOM 1474 C CA . GLY A 1 192 ? 6.294 8.604 18.069 1.00 95.88 192 GLY A CA 1
ATOM 1475 C C . GLY A 1 192 ? 5.112 8.901 17.153 1.00 95.88 192 GLY A C 1
ATOM 1476 O O . GLY A 1 192 ? 5.160 8.637 15.952 1.00 95.88 192 GLY A O 1
ATOM 1477 N N . LEU A 1 193 ? 4.013 9.369 17.741 1.00 95.19 193 LEU A N 1
ATOM 1478 C CA . LEU A 1 193 ? 2.752 9.558 17.032 1.00 95.19 193 LEU A CA 1
ATOM 1479 C C . LEU A 1 193 ? 2.638 10.959 16.439 1.00 95.19 193 LEU A C 1
ATOM 1481 O O . LEU A 1 193 ? 2.808 11.958 17.131 1.00 95.19 193 LEU A O 1
ATOM 1485 N N . SER A 1 194 ? 2.276 10.999 15.163 1.00 95.44 194 SER A N 1
ATOM 1486 C CA . SER A 1 194 ? 1.921 12.192 14.402 1.00 95.44 194 SER A CA 1
ATOM 1487 C C . SER A 1 194 ? 0.518 12.032 13.820 1.00 95.44 194 SER A C 1
ATOM 1489 O O . SER A 1 194 ? 0.092 10.917 13.511 1.00 95.44 194 SER A O 1
ATOM 1491 N N . GLN A 1 195 ? -0.205 13.138 13.646 1.00 95.44 195 GLN A N 1
ATOM 1492 C CA . GLN A 1 195 ? -1.570 13.142 13.116 1.00 95.44 195 GLN A CA 1
ATOM 1493 C C . GLN A 1 195 ? -1.703 14.136 11.955 1.00 95.44 195 GLN A C 1
ATOM 1495 O O . GLN A 1 195 ? -1.130 15.221 12.000 1.00 95.44 195 GLN A O 1
ATOM 1500 N N . ALA A 1 196 ? -2.478 13.764 10.935 1.00 95.06 196 ALA A N 1
ATOM 1501 C CA . ALA A 1 196 ? -2.815 14.593 9.779 1.00 95.06 196 ALA A CA 1
ATOM 1502 C C . ALA A 1 196 ? -4.299 14.394 9.446 1.00 95.06 196 ALA A C 1
ATOM 1504 O O . ALA A 1 196 ? -4.687 13.416 8.805 1.00 95.06 196 ALA A O 1
ATOM 1505 N N . GLY A 1 197 ? -5.158 15.278 9.962 1.00 93.81 197 GLY A N 1
ATOM 1506 C CA . GLY A 1 197 ? -6.610 15.101 9.878 1.00 93.81 197 GLY A CA 1
ATOM 1507 C C . GLY A 1 197 ? -7.050 13.750 10.474 1.00 93.81 197 GLY A C 1
ATOM 1508 O O . GLY A 1 197 ? -6.768 13.493 11.651 1.00 93.81 197 GLY A O 1
ATOM 1509 N N . PRO A 1 198 ? -7.729 12.873 9.704 1.00 93.50 198 PRO A N 1
ATOM 1510 C CA . PRO A 1 198 ? -8.114 11.545 10.177 1.00 93.50 198 PRO A CA 1
ATOM 1511 C C . PRO A 1 198 ? -6.954 10.536 10.159 1.00 93.50 198 PRO A C 1
ATOM 1513 O O . PRO A 1 198 ? -7.099 9.446 10.704 1.00 93.50 198 PRO A O 1
ATOM 1516 N N . HIS A 1 199 ? -5.828 10.852 9.521 1.00 96.50 199 HIS A N 1
ATOM 1517 C CA . HIS A 1 199 ? -4.688 9.954 9.352 1.00 96.50 199 HIS A CA 1
ATOM 1518 C C . HIS A 1 199 ? -3.722 10.052 10.531 1.00 96.50 199 HIS A C 1
ATOM 1520 O O . HIS A 1 199 ? -3.624 11.093 11.182 1.00 96.50 199 HIS A O 1
ATOM 1526 N N . ALA A 1 200 ? -2.967 8.985 10.783 1.00 97.00 200 ALA A N 1
ATOM 1527 C CA . ALA A 1 200 ? -1.888 9.023 11.763 1.00 97.00 200 ALA A CA 1
ATOM 1528 C C . ALA A 1 200 ? -0.662 8.251 11.284 1.00 97.00 200 ALA A C 1
ATOM 1530 O O . ALA A 1 200 ? -0.767 7.314 10.492 1.00 97.00 200 ALA A O 1
ATOM 1531 N N . ALA A 1 201 ? 0.492 8.646 11.805 1.00 97.88 201 ALA A N 1
ATOM 1532 C CA . ALA A 1 201 ? 1.767 7.992 11.586 1.00 97.88 201 ALA A CA 1
ATOM 1533 C C . ALA A 1 201 ? 2.428 7.688 12.932 1.00 97.88 201 ALA A C 1
ATOM 1535 O O . ALA A 1 201 ? 2.477 8.549 13.805 1.00 97.88 201 ALA A O 1
ATOM 1536 N N . TRP A 1 202 ? 2.947 6.475 13.095 1.00 97.75 202 TRP A N 1
ATOM 1537 C CA . TRP A 1 202 ? 3.848 6.105 14.179 1.00 97.75 202 TRP A CA 1
ATOM 1538 C C . TRP A 1 202 ? 5.258 5.940 13.618 1.00 97.75 202 TRP A C 1
ATOM 1540 O O . TRP A 1 202 ? 5.541 4.961 12.926 1.00 97.75 202 TRP A O 1
ATOM 1550 N N . ILE A 1 203 ? 6.132 6.900 13.916 1.00 97.94 203 ILE A N 1
ATOM 1551 C CA . ILE A 1 203 ? 7.541 6.861 13.535 1.00 97.94 203 ILE A CA 1
ATOM 1552 C C . ILE A 1 203 ? 8.345 6.244 14.682 1.00 97.94 203 ILE A C 1
ATOM 1554 O O . ILE A 1 203 ? 8.243 6.681 15.830 1.00 97.94 203 ILE A O 1
ATOM 1558 N N . TYR A 1 204 ? 9.136 5.219 14.386 1.00 96.81 204 TYR A N 1
ATOM 1559 C CA . TYR A 1 204 ? 9.977 4.522 15.361 1.00 96.81 204 TYR A CA 1
ATOM 1560 C C . TYR A 1 204 ? 11.396 4.310 14.821 1.00 96.81 204 TYR A C 1
ATOM 1562 O O . TYR A 1 204 ? 11.669 4.580 13.652 1.00 96.81 204 TYR A O 1
ATOM 1570 N N . ARG A 1 205 ? 12.303 3.831 15.680 1.00 96.88 205 ARG A N 1
ATOM 1571 C CA . ARG A 1 205 ? 13.678 3.469 15.310 1.00 96.88 205 ARG A CA 1
ATOM 1572 C C . ARG A 1 205 ? 13.936 1.997 15.567 1.00 96.88 205 ARG A C 1
ATOM 1574 O O . ARG A 1 205 ? 13.660 1.496 16.651 1.00 96.88 205 ARG A O 1
ATOM 1581 N N . ASP A 1 206 ? 14.513 1.335 14.577 1.00 95.69 206 ASP A 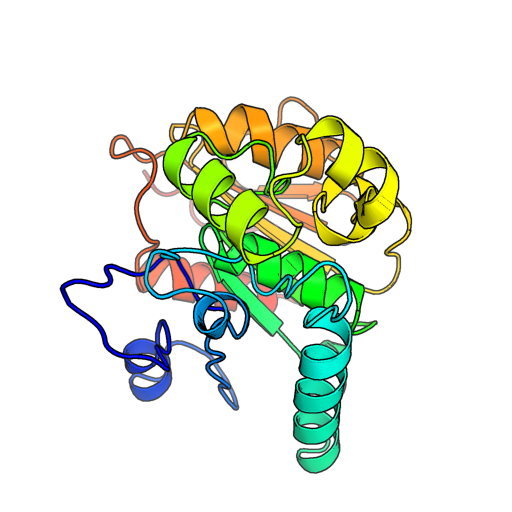N 1
ATOM 1582 C CA . ASP A 1 206 ? 15.090 0.000 14.697 1.00 95.69 206 ASP A CA 1
ATOM 1583 C C . ASP A 1 206 ? 16.326 -0.080 13.797 1.00 95.69 206 ASP A C 1
ATOM 1585 O O . ASP A 1 206 ? 16.231 0.101 12.581 1.00 95.69 206 ASP A O 1
ATOM 1589 N N . GLU A 1 207 ? 17.492 -0.331 14.392 1.00 96.12 207 GLU A N 1
ATOM 1590 C CA . GLU A 1 207 ? 18.789 -0.343 13.697 1.00 96.12 207 GLU A CA 1
ATOM 1591 C C . GLU A 1 207 ? 18.879 -1.408 12.599 1.00 96.12 207 GLU A C 1
ATOM 1593 O O . GLU A 1 207 ? 19.725 -1.321 11.711 1.00 96.12 207 GLU A O 1
ATOM 1598 N N . ARG A 1 208 ? 17.986 -2.403 12.617 1.00 94.81 208 ARG A N 1
ATOM 1599 C CA . ARG A 1 208 ? 17.916 -3.435 11.578 1.00 94.81 208 ARG A CA 1
ATOM 1600 C C . ARG A 1 208 ? 17.329 -2.918 10.258 1.00 94.81 208 ARG A C 1
ATOM 1602 O O . ARG A 1 208 ? 17.360 -3.650 9.272 1.00 94.81 208 ARG A O 1
ATOM 1609 N N . GLY A 1 209 ? 16.794 -1.693 10.220 1.00 94.69 209 GLY A N 1
ATOM 1610 C CA . GLY A 1 209 ? 16.239 -1.076 9.012 1.00 94.69 209 GLY A CA 1
ATOM 1611 C C . GLY A 1 209 ? 14.931 -1.737 8.563 1.00 94.69 209 GLY A C 1
ATOM 1612 O O . GLY A 1 209 ? 13.968 -1.802 9.334 1.00 94.69 209 GLY A O 1
ATOM 1613 N N . HIS A 1 210 ? 14.878 -2.222 7.318 1.00 92.88 210 HIS A N 1
ATOM 1614 C CA . HIS A 1 210 ? 13.686 -2.861 6.748 1.00 92.88 210 HIS A CA 1
ATOM 1615 C C . HIS A 1 210 ? 13.490 -4.291 7.276 1.00 92.88 210 HIS A C 1
ATOM 1617 O O . HIS A 1 210 ? 13.932 -5.270 6.668 1.00 92.88 210 HIS A O 1
ATOM 1623 N N . VAL A 1 211 ? 12.792 -4.431 8.404 1.00 91.31 211 VAL A N 1
ATOM 1624 C CA . VAL A 1 211 ? 12.412 -5.733 8.973 1.00 91.31 211 VAL A CA 1
ATOM 1625 C C . VAL A 1 211 ? 10.896 -5.873 9.126 1.00 91.31 211 VAL A C 1
ATOM 1627 O O . VAL A 1 211 ? 10.198 -4.868 9.295 1.00 91.31 211 VAL A O 1
ATOM 1630 N N . PRO A 1 212 ? 10.361 -7.111 9.082 1.00 87.69 212 PRO A N 1
ATOM 1631 C CA . PRO A 1 212 ? 8.968 -7.363 9.423 1.00 87.69 212 PRO A CA 1
ATOM 1632 C C . PRO A 1 212 ? 8.653 -6.901 10.844 1.00 87.69 212 PRO A C 1
ATOM 1634 O O . PRO A 1 212 ? 9.473 -7.052 11.753 1.00 87.69 212 PRO A O 1
ATOM 1637 N N . GLU A 1 213 ? 7.441 -6.398 11.049 1.00 93.62 213 GLU A N 1
ATOM 1638 C CA . GLU A 1 213 ? 6.990 -6.014 12.375 1.00 93.62 213 GLU A CA 1
ATOM 1639 C C . GLU A 1 213 ? 6.854 -7.223 13.306 1.00 93.62 213 GLU A C 1
ATOM 1641 O O . GLU A 1 213 ? 6.582 -8.352 12.885 1.00 93.62 213 GLU A O 1
ATOM 1646 N N . SER A 1 214 ? 7.052 -6.987 14.602 1.00 93.25 214 SER A N 1
ATOM 1647 C CA . SER A 1 214 ? 6.872 -8.020 15.616 1.00 93.25 214 SER A CA 1
ATOM 1648 C C . SER A 1 214 ? 5.389 -8.227 15.938 1.00 93.25 214 SER A C 1
ATOM 1650 O O . SER A 1 214 ? 4.547 -7.358 15.704 1.00 93.25 214 SER A O 1
ATOM 1652 N N . VAL A 1 215 ? 5.063 -9.368 16.551 1.00 93.06 215 VAL A N 1
ATOM 1653 C CA . VAL A 1 215 ? 3.712 -9.620 17.084 1.00 93.06 215 VAL A CA 1
ATOM 1654 C C . VAL A 1 215 ? 3.313 -8.547 18.103 1.00 93.06 215 VAL A C 1
ATOM 1656 O O . VAL A 1 215 ? 2.154 -8.147 18.153 1.00 93.06 215 VAL A O 1
ATOM 1659 N N . GLU A 1 216 ? 4.266 -8.063 18.901 1.00 93.75 216 GLU A N 1
ATOM 1660 C CA . GLU A 1 216 ? 4.011 -7.018 19.892 1.00 93.75 216 GLU A CA 1
ATOM 1661 C C . GLU A 1 216 ? 3.664 -5.684 19.228 1.00 93.75 216 GLU A C 1
ATOM 1663 O O . GLU A 1 216 ? 2.656 -5.072 19.573 1.00 93.75 216 GLU A O 1
ATOM 1668 N N . MET A 1 217 ? 4.412 -5.289 18.193 1.00 94.31 217 MET A N 1
ATOM 1669 C CA . MET A 1 217 ? 4.054 -4.122 17.385 1.00 94.31 217 MET A CA 1
ATOM 1670 C C . MET A 1 217 ? 2.667 -4.283 16.763 1.00 94.31 217 MET A C 1
ATOM 1672 O O . MET A 1 217 ? 1.865 -3.358 16.819 1.00 94.31 217 MET A O 1
ATOM 1676 N N . ALA A 1 218 ? 2.343 -5.457 16.211 1.00 94.38 218 ALA A N 1
ATOM 1677 C CA . ALA A 1 218 ? 1.020 -5.707 15.647 1.00 94.38 218 ALA A CA 1
ATOM 1678 C C . ALA A 1 218 ? -0.097 -5.502 16.686 1.00 94.38 218 ALA A C 1
ATOM 1680 O O . ALA A 1 218 ? -1.092 -4.845 16.383 1.00 94.38 218 ALA A O 1
ATOM 1681 N N . ARG A 1 219 ? 0.085 -5.978 17.926 1.00 93.31 219 ARG A N 1
ATOM 1682 C CA . ARG A 1 219 ? -0.870 -5.742 19.023 1.00 93.31 219 ARG A CA 1
ATOM 1683 C C . ARG A 1 219 ? -0.994 -4.266 19.382 1.00 93.31 219 ARG A C 1
ATOM 1685 O O . ARG A 1 219 ? -2.112 -3.784 19.540 1.00 93.31 219 ARG A O 1
ATOM 1692 N N . GLN A 1 220 ? 0.123 -3.547 19.472 1.00 93.38 220 GLN A N 1
ATOM 1693 C CA . GLN A 1 220 ? 0.125 -2.109 19.758 1.00 93.38 220 GLN A CA 1
ATOM 1694 C C . GLN A 1 220 ? -0.622 -1.330 18.673 1.00 93.38 220 GLN A C 1
ATOM 1696 O O . GLN A 1 220 ? -1.479 -0.508 18.990 1.00 93.38 220 GLN A O 1
ATOM 1701 N N . ILE A 1 221 ? -0.396 -1.668 17.402 1.00 94.19 221 ILE A N 1
ATOM 1702 C CA . ILE A 1 221 ? -1.110 -1.068 16.272 1.00 94.19 221 ILE A CA 1
ATOM 1703 C C . ILE A 1 221 ? -2.617 -1.325 16.373 1.00 94.19 221 ILE A C 1
ATOM 1705 O O . ILE A 1 221 ? -3.410 -0.396 16.237 1.00 94.19 221 ILE A O 1
ATOM 1709 N N . MET A 1 222 ? -3.035 -2.560 16.664 1.00 92.19 222 MET A N 1
ATOM 1710 C CA . MET A 1 222 ? -4.461 -2.867 16.828 1.00 92.19 222 MET A CA 1
ATOM 1711 C C . MET A 1 222 ? -5.080 -2.155 18.040 1.00 92.19 222 MET A C 1
ATOM 1713 O O . MET A 1 222 ? -6.230 -1.711 17.973 1.00 92.19 222 MET A O 1
ATOM 1717 N N . ALA A 1 223 ? -4.324 -1.977 19.124 1.00 89.31 223 ALA A N 1
ATOM 1718 C CA . ALA A 1 223 ? -4.765 -1.196 20.275 1.00 89.31 223 ALA A CA 1
ATOM 1719 C C . ALA A 1 223 ? -4.978 0.285 19.911 1.00 89.31 223 ALA A C 1
ATOM 1721 O O . ALA A 1 223 ? -5.968 0.876 20.343 1.00 89.31 223 ALA A O 1
ATOM 1722 N N . MET A 1 224 ? -4.127 0.865 19.054 1.00 85.31 224 MET A N 1
ATOM 1723 C CA . MET A 1 224 ? -4.294 2.240 18.559 1.00 85.31 224 MET A CA 1
ATOM 1724 C C . MET A 1 224 ? -5.590 2.435 17.760 1.00 85.31 224 MET A C 1
ATOM 1726 O O . MET A 1 224 ? -6.156 3.526 17.760 1.00 85.31 224 MET A O 1
ATOM 1730 N N . LEU A 1 225 ? -6.075 1.396 17.073 1.00 85.75 225 LEU A N 1
ATOM 1731 C CA . LEU A 1 225 ? -7.332 1.455 16.319 1.00 85.75 225 LEU A CA 1
ATOM 1732 C C . LEU A 1 225 ? -8.575 1.443 17.218 1.00 85.75 225 LEU A C 1
ATOM 1734 O O . LEU A 1 225 ? -9.641 1.862 16.780 1.00 85.75 225 LEU A O 1
ATOM 1738 N N . SER A 1 226 ? -8.442 0.966 18.457 1.00 72.56 226 SER A N 1
ATOM 1739 C CA . SER A 1 226 ? -9.563 0.755 19.382 1.00 72.56 226 SER A CA 1
ATOM 1740 C C . SER A 1 226 ? -9.818 1.940 20.325 1.00 72.56 226 SER A C 1
ATOM 1742 O O . SER A 1 226 ? -10.780 1.911 21.087 1.00 72.56 226 SER A O 1
ATOM 1744 N N . GLN A 1 227 ? -8.967 2.971 20.301 1.00 64.44 227 GLN A N 1
ATOM 1745 C CA . GLN A 1 227 ? -9.078 4.161 21.153 1.00 64.44 227 GLN A CA 1
ATOM 1746 C C . GLN A 1 227 ? -9.989 5.210 20.473 1.00 64.44 227 GLN A C 1
ATOM 1748 O O . GLN A 1 227 ? -9.624 5.709 19.406 1.00 64.44 227 GLN A O 1
ATOM 1753 N N . PRO A 1 228 ? -11.165 5.553 21.046 1.00 43.81 228 PRO A N 1
ATOM 1754 C CA . PRO A 1 228 ? -12.110 6.508 20.450 1.00 43.81 228 PRO A CA 1
ATOM 1755 C C . PRO A 1 228 ? -11.620 7.961 20.501 1.00 43.81 228 PRO A C 1
ATOM 1757 O O . PRO A 1 228 ? -12.037 8.784 19.690 1.00 43.81 228 PRO A O 1
ATOM 1760 N N . GLU A 1 229 ? -10.729 8.275 21.443 1.00 43.94 229 GLU A N 1
ATOM 1761 C CA . GLU A 1 229 ? -10.094 9.583 21.579 1.00 43.94 229 GLU A CA 1
ATOM 1762 C C . GLU A 1 229 ? -8.668 9.495 21.033 1.00 43.94 229 GLU A C 1
ATOM 1764 O O . GLU A 1 229 ? -7.899 8.613 21.415 1.00 43.94 229 GLU A O 1
ATOM 1769 N N . GLY A 1 230 ? -8.351 10.360 20.065 1.00 47.44 230 GLY A N 1
ATOM 1770 C CA . GLY A 1 230 ? -7.190 10.234 19.185 1.00 47.44 230 GLY A CA 1
ATOM 1771 C C . GLY A 1 230 ? -5.880 9.884 19.893 1.00 47.44 230 GLY A C 1
ATOM 1772 O O . GLY A 1 230 ? -5.601 10.421 20.959 1.00 47.44 230 GLY A O 1
ATOM 1773 N N . PHE A 1 231 ? -5.120 8.971 19.268 1.00 50.22 231 PHE A N 1
ATOM 1774 C CA . PHE A 1 231 ? -3.659 8.730 19.258 1.00 50.22 231 PHE A CA 1
ATOM 1775 C C . PHE A 1 231 ? -2.752 9.317 20.364 1.00 50.22 231 PHE A C 1
ATOM 1777 O O . PHE A 1 231 ? -1.577 9.572 20.133 1.00 50.22 231 PHE A O 1
ATOM 1784 N N . SER A 1 232 ? -3.227 9.527 21.583 1.00 40.75 232 SER A N 1
ATOM 1785 C CA . SER A 1 232 ? -2.536 10.385 22.552 1.00 40.75 232 SER A CA 1
ATOM 1786 C C . SER A 1 232 ? -1.634 9.626 23.518 1.00 40.75 232 SER A C 1
ATOM 1788 O O . SER A 1 232 ? -0.928 10.262 24.298 1.00 40.75 232 SER A O 1
ATOM 1790 N N . ARG A 1 233 ? -1.612 8.285 23.498 1.00 43.53 233 ARG A N 1
ATOM 1791 C CA . ARG A 1 233 ? -0.774 7.488 24.411 1.00 43.53 233 ARG A CA 1
ATOM 1792 C C . ARG A 1 233 ? -0.332 6.165 23.786 1.00 43.53 233 ARG A C 1
ATOM 1794 O O . ARG A 1 233 ? -1.023 5.159 23.910 1.00 43.53 233 ARG A O 1
ATOM 1801 N N . LEU A 1 234 ? 0.853 6.151 23.181 1.00 47.84 234 LEU A N 1
ATOM 1802 C CA . LEU A 1 234 ? 1.682 4.944 23.143 1.00 47.84 234 LEU A CA 1
ATOM 1803 C C . LEU A 1 234 ? 2.847 5.128 24.120 1.00 47.84 234 LEU A C 1
ATOM 1805 O O . LEU A 1 234 ? 3.371 6.242 24.222 1.00 47.84 234 LEU A O 1
ATOM 1809 N N . PRO A 1 235 ? 3.262 4.078 24.845 1.00 39.84 235 PRO A N 1
ATOM 1810 C CA . PRO A 1 235 ? 4.499 4.124 25.608 1.00 39.84 235 PRO A CA 1
ATOM 1811 C C . PRO A 1 235 ? 5.669 4.353 24.643 1.00 39.84 235 PRO A C 1
ATOM 1813 O O . PRO A 1 235 ? 5.763 3.701 23.605 1.00 39.84 235 PRO A O 1
ATOM 1816 N N . GLN A 1 236 ? 6.553 5.295 24.978 1.00 36.66 236 GLN A N 1
ATOM 1817 C CA . GLN A 1 236 ? 7.823 5.441 24.275 1.00 36.66 236 GLN A CA 1
ATOM 1818 C C . GLN A 1 236 ? 8.611 4.143 24.479 1.00 36.66 236 GLN A C 1
ATOM 1820 O O . GLN A 1 236 ? 8.989 3.823 25.605 1.00 36.66 236 GLN A O 1
ATOM 1825 N N . SER A 1 237 ? 8.796 3.359 23.417 1.00 43.59 237 SER A N 1
ATOM 1826 C CA . SER A 1 237 ? 9.715 2.226 23.452 1.00 43.59 237 SER A CA 1
ATOM 1827 C C . SER A 1 237 ? 11.139 2.777 23.462 1.00 43.59 237 SER A C 1
ATOM 1829 O O . SER A 1 237 ? 11.545 3.437 22.504 1.00 43.59 237 SER A O 1
ATOM 1831 N N . SER A 1 238 ? 11.832 2.542 24.575 1.00 35.66 238 SER A N 1
ATOM 1832 C CA . SER A 1 238 ? 13.276 2.723 24.765 1.00 35.66 238 SER A CA 1
ATOM 1833 C C . SER A 1 238 ? 14.102 1.920 23.773 1.00 35.66 238 SER A C 1
ATOM 1835 O O . SER A 1 238 ? 13.705 0.750 23.550 1.00 35.66 238 SER A O 1
#

pLDDT: mean 93.78, std 11.8, range [35.66, 98.88]

Secondary structure (DSSP, 8-state):
-------TTT--SS--TTHHHHHTT-SSS-------GGGGG-TT-S--TT-B-SS-BHHHHHHHHHHHHHHHTT--GGG-EEEEETHHHHHHHHHHHHSTT-EEEEES--SBGGG-S-HHHHHHHHHHHSTT--HHHHHHHHHHHHBHHHHGGG--SSEEEEEEETTSHHHIIIIIHHHHHHTT--SSPPSEEEEETTEEEEEE--TT-S-PPPHHHHHHHHHHHT-SS-S-------

Organism: NCBI:txid2259340

Mean predicted aligned error: 4.04 Å

Nearest PDB structures (foldseek):
  7y4g-assembly1_A  TM=7.980E-01  e=1.177E-03  Bacteroides thetaiotaomicron
  5olj-assembly1_A  TM=7.788E-01  e=1.586E-03  Porphyromonas gingivalis
  5l8s-assembly2_D  TM=6.580E-01  e=5.546E-03  Sporosarcina psychrophila
  6oyc-assembly2_B  TM=6.655E-01  e=1.134E-02  Streptococcus agalactiae 2603V/R
  5x6s-assembly1_B  TM=5.557E-01  e=1.134E-02  Aspergillus awamori

Sequence (238 aa):
MMPSAIDRTKHVLPVFSRGRWAREGIFPGDVLCIADPTLELDERLCIGWCIGDERNDAIPQLAEFVSSFARAGSIPSERIVIYGSSAGGFAALALAAQIEGSTAVAVNAQSDAMNYEITRHVANFRAAAFGNASPDAIRAAFRLRVDMSARWQTVTRSRAILVQNELDVHHYRDHFLPFWTSIGGDPVPPLGLSQAGPHAAWIYRDERGHVPESVEMARQIMAMLSQPEGFSRLPQSS

Foldseek 3Di:
DFDDFADLVVDDPPDWPPPVVVVVCLAPDDDDTDGQPLCVLDSPARAQLNQAAPVDGRLLVVLVVVVVVCVVVVHDQLNAEQEDEASSLCNQLSNLLNRFNHEGEYELYAQALCQDPPVVNNQVNCVRGPVSDHSVVCCVSPVLSGGSLVSCLPRDRYEYEYEHAVLLPSSNQVGVLSSQVSQQWDSDDDAAWTDRPRYIYHYDHDNVHDDDDDSVVSSLVSVQSVDPPHDDDDPPDD